Protein AF-A0A223B3Z2-F1 (afdb_monomer_lite)

Structure (mmCIF, N/CA/C/O backbone):
data_AF-A0A223B3Z2-F1
#
_entry.id   AF-A0A223B3Z2-F1
#
loop_
_atom_site.group_PDB
_atom_site.id
_atom_site.type_symbol
_atom_site.label_atom_id
_atom_site.label_alt_id
_atom_site.label_comp_id
_atom_site.label_asym_id
_atom_site.label_entity_id
_atom_site.label_seq_id
_atom_site.pdbx_PDB_ins_code
_atom_site.Cartn_x
_atom_site.Cartn_y
_atom_site.Cartn_z
_atom_site.occupancy
_atom_site.B_iso_or_equiv
_atom_site.auth_seq_id
_atom_site.auth_comp_id
_atom_site.auth_asym_id
_atom_site.auth_atom_id
_atom_site.pdbx_PDB_model_num
ATOM 1 N N . MET A 1 1 ? 4.992 5.961 3.286 1.00 49.56 1 MET A N 1
ATOM 2 C CA . MET A 1 1 ? 5.099 6.752 2.041 1.00 49.56 1 MET A CA 1
ATOM 3 C C . MET A 1 1 ? 6.581 6.974 1.809 1.00 49.56 1 MET A C 1
ATOM 5 O O . MET A 1 1 ? 7.222 7.451 2.736 1.00 49.56 1 MET A O 1
ATOM 9 N N . CYS A 1 2 ? 7.144 6.565 0.668 1.00 65.44 2 CYS A N 1
ATOM 10 C CA . CYS A 1 2 ? 8.541 6.895 0.387 1.00 65.44 2 CYS A CA 1
ATOM 11 C C . CYS A 1 2 ? 8.618 8.371 -0.018 1.00 65.44 2 CYS A C 1
ATOM 13 O O . CYS A 1 2 ? 7.853 8.819 -0.876 1.00 65.44 2 CYS A O 1
ATOM 15 N N . THR A 1 3 ? 9.445 9.148 0.675 1.00 81.88 3 THR A N 1
ATOM 16 C CA . THR A 1 3 ? 9.548 10.594 0.465 1.00 81.88 3 THR A CA 1
ATOM 17 C C . THR A 1 3 ? 10.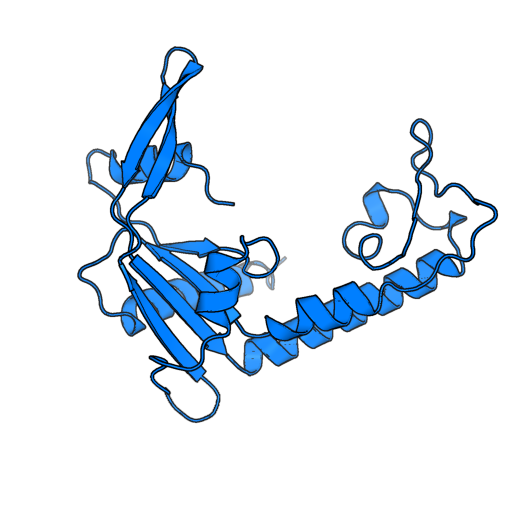297 10.883 -0.835 1.00 81.88 3 THR A C 1
ATOM 19 O O . THR A 1 3 ? 11.112 10.080 -1.289 1.00 81.88 3 THR A O 1
ATOM 22 N N . GLY A 1 4 ? 10.031 12.044 -1.444 1.00 88.44 4 GLY A N 1
ATOM 23 C CA . GLY A 1 4 ? 10.803 12.489 -2.609 1.00 88.44 4 GLY A CA 1
ATOM 24 C C . GLY A 1 4 ? 12.293 12.627 -2.291 1.00 88.44 4 GLY A C 1
ATOM 25 O O . GLY A 1 4 ? 13.124 12.310 -3.132 1.00 88.44 4 GLY A O 1
ATOM 26 N N . ASP A 1 5 ? 12.626 12.995 -1.053 1.00 90.12 5 ASP A N 1
ATOM 27 C CA . ASP A 1 5 ? 14.006 13.061 -0.573 1.00 90.12 5 ASP A CA 1
ATOM 28 C C . ASP A 1 5 ? 14.702 11.700 -0.675 1.00 90.12 5 ASP A C 1
ATOM 30 O O . ASP A 1 5 ? 15.743 11.606 -1.317 1.00 90.12 5 ASP A O 1
ATOM 34 N N . ASN A 1 6 ? 14.102 10.635 -0.131 1.00 89.88 6 ASN A N 1
ATOM 35 C CA . ASN A 1 6 ? 14.702 9.299 -0.172 1.00 89.88 6 ASN A CA 1
ATOM 36 C C . ASN A 1 6 ? 14.960 8.843 -1.610 1.00 89.88 6 ASN A C 1
ATOM 38 O O . ASN A 1 6 ? 16.041 8.367 -1.921 1.00 89.88 6 ASN A O 1
ATOM 42 N N . ILE A 1 7 ? 13.987 9.041 -2.500 1.00 91.50 7 ILE A N 1
ATOM 43 C CA . ILE A 1 7 ? 14.110 8.645 -3.907 1.00 91.50 7 ILE A CA 1
ATOM 44 C C . ILE A 1 7 ? 15.219 9.427 -4.599 1.00 91.50 7 ILE A C 1
ATOM 46 O O . ILE A 1 7 ? 16.066 8.839 -5.263 1.00 91.50 7 ILE A O 1
ATOM 50 N N . TRP A 1 8 ? 15.229 10.750 -4.432 1.00 91.62 8 TRP A N 1
ATOM 51 C CA . TRP A 1 8 ? 16.231 11.597 -5.063 1.00 91.62 8 TRP A CA 1
ATOM 52 C C . TRP A 1 8 ? 17.637 11.248 -4.588 1.00 91.62 8 TRP A C 1
ATOM 54 O O . TRP A 1 8 ? 18.532 11.075 -5.411 1.00 91.62 8 TRP A O 1
ATOM 64 N N . TYR A 1 9 ? 17.835 11.125 -3.276 1.00 88.81 9 TYR A N 1
ATOM 65 C CA . TYR A 1 9 ? 19.160 10.863 -2.728 1.00 88.81 9 TYR A CA 1
ATOM 66 C C . TYR A 1 9 ? 19.641 9.435 -2.993 1.00 88.81 9 TYR A C 1
ATOM 68 O O . TYR A 1 9 ? 20.837 9.278 -3.193 1.00 88.81 9 TYR A O 1
ATOM 76 N N . THR A 1 10 ? 18.759 8.430 -3.088 1.00 90.38 10 THR A N 1
ATOM 77 C CA . THR A 1 10 ? 19.148 7.079 -3.534 1.00 90.38 10 THR A CA 1
ATOM 78 C C . THR A 1 10 ? 19.613 7.078 -4.991 1.00 90.38 10 THR A C 1
ATOM 80 O O . THR A 1 10 ? 20.680 6.557 -5.284 1.00 90.38 10 THR A O 1
ATOM 83 N N . LEU A 1 11 ? 18.873 7.735 -5.888 1.00 90.44 11 LEU A N 1
ATOM 84 C CA . LEU A 1 11 ? 19.217 7.770 -7.316 1.00 90.44 11 LEU A CA 1
ATOM 85 C C . LEU A 1 11 ? 20.490 8.563 -7.636 1.00 90.44 11 LEU A C 1
ATOM 87 O O . LEU A 1 11 ? 21.098 8.349 -8.679 1.00 90.44 11 LEU A O 1
ATOM 91 N N . ASN A 1 12 ? 20.860 9.514 -6.777 1.00 88.19 12 ASN A N 1
ATOM 92 C CA . ASN A 1 12 ? 21.998 10.410 -6.988 1.00 88.19 12 ASN A CA 1
ATOM 93 C C . ASN A 1 12 ? 23.201 10.044 -6.097 1.00 88.19 12 ASN A C 1
ATOM 95 O O . ASN A 1 12 ? 24.042 10.904 -5.821 1.00 88.19 12 ASN A O 1
ATOM 99 N N . THR A 1 13 ? 23.296 8.795 -5.622 1.00 87.12 13 THR A N 1
ATOM 100 C CA . THR A 1 13 ? 24.545 8.286 -5.034 1.00 87.12 13 THR A CA 1
ATOM 101 C C . THR A 1 13 ? 25.629 8.194 -6.117 1.00 87.12 13 THR A C 1
ATOM 103 O O . THR A 1 13 ? 25.305 8.098 -7.302 1.00 87.12 13 THR A O 1
ATOM 106 N N . PRO A 1 14 ? 26.929 8.191 -5.764 1.00 86.62 14 PRO A N 1
ATOM 107 C CA . PRO A 1 14 ? 27.998 8.025 -6.753 1.00 86.62 14 PRO A CA 1
ATOM 108 C C . PRO A 1 14 ? 27.852 6.751 -7.603 1.00 86.62 14 PRO A C 1
ATOM 110 O O . PRO A 1 14 ? 28.177 6.755 -8.789 1.00 86.62 14 PRO A O 1
ATOM 113 N N . SER A 1 15 ? 27.328 5.676 -7.008 1.00 85.38 15 SER A N 1
ATOM 114 C CA . SER A 1 15 ? 27.036 4.399 -7.665 1.00 85.38 15 SER A CA 1
ATOM 115 C C . SER A 1 15 ? 25.726 4.384 -8.457 1.00 85.38 15 SER A C 1
ATOM 117 O O . SER A 1 15 ? 25.507 3.428 -9.194 1.00 85.38 15 SER A O 1
ATOM 119 N N . HIS A 1 16 ? 24.898 5.432 -8.359 1.00 81.19 16 HIS A N 1
ATOM 120 C CA . HIS A 1 16 ? 23.566 5.519 -8.968 1.00 81.19 16 HIS A CA 1
ATOM 121 C C . HIS A 1 16 ? 22.680 4.334 -8.570 1.00 81.19 16 HIS A C 1
ATOM 123 O O . HIS A 1 16 ? 22.194 3.579 -9.414 1.00 81.19 16 HIS A O 1
ATOM 129 N N . ASP A 1 17 ? 22.503 4.155 -7.260 1.00 87.00 17 ASP A N 1
ATOM 130 C CA . ASP A 1 17 ? 21.788 3.001 -6.730 1.00 87.00 17 ASP A CA 1
ATOM 131 C C . ASP A 1 17 ? 20.313 3.008 -7.148 1.00 87.00 17 ASP A C 1
ATOM 133 O O . ASP A 1 17 ? 19.618 4.029 -7.140 1.00 87.00 17 ASP A O 1
ATOM 137 N N . GLY A 1 18 ? 19.818 1.819 -7.477 1.00 90.69 18 GLY A N 1
ATOM 138 C CA . GLY A 1 18 ? 18.406 1.581 -7.707 1.00 90.69 18 GLY A CA 1
ATOM 139 C C . GLY A 1 18 ? 17.614 1.409 -6.420 1.00 90.69 18 GLY A C 1
ATOM 140 O O . GLY A 1 18 ? 18.160 1.153 -5.345 1.00 90.69 18 GLY A O 1
ATOM 141 N N . TYR A 1 19 ? 16.290 1.478 -6.525 1.00 92.06 19 TYR A N 1
ATOM 142 C CA . TYR A 1 19 ? 15.414 1.156 -5.402 1.00 92.06 19 TYR A CA 1
ATOM 143 C C . TYR A 1 19 ? 14.216 0.310 -5.812 1.00 92.06 19 TYR A C 1
ATOM 145 O O . TYR A 1 19 ? 13.723 0.378 -6.937 1.00 92.06 19 TYR A O 1
ATOM 153 N N . VAL A 1 20 ? 13.693 -0.434 -4.840 1.00 93.38 20 VAL A N 1
ATOM 154 C CA . VAL A 1 20 ? 12.384 -1.087 -4.894 1.00 93.38 20 VAL A CA 1
ATOM 155 C C . VAL A 1 20 ? 11.669 -0.770 -3.586 1.00 93.38 20 VAL A C 1
ATOM 157 O O . VAL A 1 20 ? 12.050 -1.252 -2.520 1.00 93.38 20 VAL A O 1
ATOM 160 N N . PHE A 1 21 ? 10.631 0.060 -3.650 1.00 91.12 21 PHE A N 1
ATOM 161 C CA . PHE A 1 21 ? 9.856 0.470 -2.482 1.00 91.12 21 PHE A CA 1
ATOM 162 C C . PHE A 1 21 ? 8.439 -0.073 -2.538 1.00 91.12 21 PHE A C 1
ATOM 164 O O . PHE A 1 21 ? 7.785 -0.022 -3.577 1.00 91.12 21 PHE A O 1
ATOM 171 N N . SER A 1 22 ? 7.930 -0.533 -1.397 1.00 89.50 22 SER A N 1
ATOM 172 C CA . SER A 1 22 ? 6.519 -0.870 -1.257 1.00 89.50 22 SER A CA 1
ATOM 173 C C . SER A 1 22 ? 5.684 0.375 -0.949 1.00 89.50 22 SER A C 1
ATOM 175 O O . SER A 1 22 ? 6.083 1.271 -0.197 1.00 89.50 22 SER A O 1
ATOM 177 N N . MET A 1 23 ? 4.487 0.430 -1.527 1.00 88.50 23 MET A N 1
ATOM 178 C CA . MET A 1 23 ? 3.512 1.491 -1.297 1.00 88.50 23 MET A CA 1
ATOM 179 C C . MET A 1 23 ? 2.174 0.896 -0.854 1.00 88.50 23 MET A C 1
ATOM 181 O O . MET A 1 23 ? 1.707 -0.113 -1.378 1.00 88.50 23 MET A O 1
ATOM 185 N N . SER A 1 24 ? 1.545 1.540 0.132 1.00 86.94 24 SER A N 1
ATOM 186 C CA . SER A 1 24 ? 0.223 1.145 0.623 1.00 86.94 24 SER A CA 1
ATOM 187 C C . SER A 1 24 ? -0.853 1.479 -0.406 1.00 86.94 24 SER A C 1
ATOM 189 O O . SER A 1 24 ? -1.031 2.648 -0.741 1.00 86.94 24 SER A O 1
ATOM 191 N N . VAL A 1 25 ? -1.616 0.471 -0.838 1.00 93.56 25 VAL A N 1
ATOM 192 C CA . VAL A 1 25 ? -2.800 0.657 -1.695 1.00 93.56 25 VAL A CA 1
ATOM 193 C C . VAL A 1 25 ? -3.923 1.371 -0.935 1.00 93.56 25 VAL A C 1
ATOM 195 O O . VAL A 1 25 ? -4.573 2.267 -1.466 1.00 93.56 25 VAL A O 1
ATOM 198 N N . ARG A 1 26 ? -4.132 1.017 0.341 1.00 91.06 26 ARG A N 1
ATOM 199 C CA . ARG A 1 26 ? -5.243 1.539 1.161 1.00 91.06 26 ARG A CA 1
ATOM 200 C C . ARG A 1 26 ? -5.196 3.061 1.307 1.00 91.06 26 ARG A C 1
ATOM 202 O O . ARG A 1 26 ? -6.228 3.721 1.215 1.00 91.06 26 ARG A O 1
ATOM 209 N N . GLY A 1 27 ? -3.990 3.602 1.488 1.00 88.44 27 GLY A N 1
ATOM 210 C CA . GLY A 1 27 ? -3.737 5.042 1.591 1.00 88.44 27 GLY A CA 1
ATOM 211 C C . GLY A 1 27 ? -3.418 5.725 0.259 1.00 88.44 27 GLY A C 1
ATOM 212 O O . GLY A 1 27 ? -3.007 6.882 0.271 1.00 88.44 27 GLY A O 1
ATOM 213 N N . ALA A 1 28 ? -3.536 5.022 -0.871 1.00 91.94 28 ALA A N 1
ATOM 214 C CA . ALA A 1 28 ? -3.264 5.594 -2.182 1.00 91.94 28 ALA A CA 1
ATOM 215 C C . ALA A 1 28 ? -4.429 6.465 -2.679 1.00 91.94 28 ALA A C 1
ATOM 217 O O . ALA A 1 28 ? -5.558 6.382 -2.187 1.00 91.94 28 ALA A O 1
ATOM 218 N N . ASN A 1 29 ? -4.143 7.299 -3.679 1.00 93.38 29 ASN A N 1
ATOM 219 C CA . ASN A 1 29 ? -5.160 8.105 -4.346 1.00 93.38 29 ASN A CA 1
ATOM 220 C C . ASN A 1 29 ? -6.120 7.228 -5.179 1.00 93.38 29 ASN A C 1
ATOM 222 O O . ASN A 1 29 ? -5.878 6.039 -5.403 1.00 93.38 29 ASN A O 1
ATOM 226 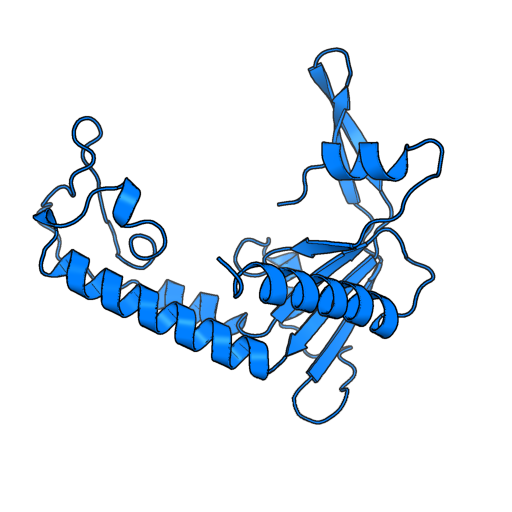N N . LYS A 1 30 ? -7.219 7.834 -5.645 1.00 95.50 30 LYS A N 1
ATOM 227 C CA . LYS A 1 30 ? -8.249 7.140 -6.427 1.00 95.50 30 LYS A CA 1
ATOM 228 C C . LYS A 1 30 ? -7.682 6.501 -7.698 1.00 95.50 30 LYS A C 1
ATOM 230 O O . LYS A 1 30 ? -7.969 5.346 -7.960 1.00 95.50 30 LYS A O 1
ATOM 235 N N . GLU A 1 31 ? -6.834 7.213 -8.437 1.00 95.12 31 GLU A N 1
ATOM 236 C CA . GLU A 1 31 ? -6.254 6.717 -9.692 1.00 95.12 31 GLU A CA 1
ATOM 237 C C . GLU A 1 31 ? -5.459 5.415 -9.493 1.00 95.12 31 GLU A C 1
ATOM 239 O O . GLU A 1 31 ? -5.626 4.450 -10.235 1.00 95.12 31 GLU A O 1
ATOM 244 N N . ILE A 1 32 ? -4.628 5.358 -8.449 1.00 95.06 32 ILE A N 1
ATOM 245 C CA . ILE A 1 32 ? -3.864 4.158 -8.106 1.00 95.06 32 ILE A CA 1
ATOM 246 C C . ILE A 1 32 ? -4.802 3.027 -7.677 1.00 95.06 32 ILE A C 1
ATOM 248 O O . ILE A 1 32 ? -4.616 1.890 -8.102 1.00 95.06 32 ILE A O 1
ATOM 252 N N . LYS A 1 33 ? -5.809 3.321 -6.848 1.00 97.06 33 LYS A N 1
ATOM 253 C CA . LYS A 1 33 ? -6.793 2.325 -6.399 1.00 97.06 33 LYS A CA 1
ATOM 254 C C . LYS A 1 33 ? -7.571 1.729 -7.571 1.00 97.06 33 LYS A C 1
ATOM 256 O O . LYS A 1 33 ? -7.693 0.509 -7.649 1.00 97.06 33 LYS A O 1
ATOM 261 N N . ASP A 1 34 ? -8.028 2.572 -8.492 1.00 97.56 34 ASP A N 1
ATOM 262 C CA . ASP A 1 34 ? -8.721 2.155 -9.710 1.00 97.56 34 ASP A CA 1
ATOM 263 C C . ASP A 1 34 ? -7.804 1.275 -10.569 1.00 97.56 34 ASP A C 1
ATOM 265 O O . ASP A 1 34 ? -8.194 0.182 -10.976 1.00 97.56 34 ASP A O 1
ATOM 269 N N . TYR A 1 35 ? -6.545 1.688 -10.767 1.00 97.44 35 TYR A N 1
ATOM 270 C CA . TYR A 1 35 ? -5.568 0.887 -11.504 1.00 97.44 35 TYR A CA 1
ATOM 271 C C . TYR A 1 35 ? -5.317 -0.478 -10.851 1.00 97.44 35 TYR A C 1
ATOM 273 O O . TYR A 1 35 ? -5.217 -1.475 -11.559 1.00 97.44 35 TYR A O 1
ATOM 281 N N . VAL A 1 36 ? -5.234 -0.556 -9.521 1.00 97.88 36 VAL A N 1
ATOM 282 C CA . VAL A 1 36 ? -5.045 -1.826 -8.799 1.00 97.88 36 VAL A CA 1
ATOM 283 C C . VAL A 1 36 ? -6.233 -2.770 -9.005 1.00 97.88 36 VAL A C 1
ATOM 285 O O . VAL A 1 36 ? -6.019 -3.960 -9.250 1.00 97.88 36 VAL A O 1
ATOM 288 N N . LEU A 1 37 ? -7.460 -2.249 -8.913 1.00 97.25 37 LEU A N 1
ATOM 289 C CA . LEU A 1 37 ? -8.693 -3.037 -8.999 1.00 97.25 37 LEU A CA 1
ATOM 290 C C . LEU A 1 37 ? -9.097 -3.395 -10.434 1.00 97.25 37 LEU A C 1
ATOM 292 O O . LEU A 1 37 ? -9.813 -4.377 -10.630 1.00 97.25 37 LEU A O 1
ATOM 296 N N . GLU A 1 38 ? -8.627 -2.648 -11.432 1.00 97.62 38 GLU A N 1
ATOM 297 C CA . GLU A 1 38 ? -8.814 -2.978 -12.844 1.00 97.62 38 GLU A CA 1
ATOM 298 C C . GLU A 1 38 ? -8.168 -4.334 -13.164 1.00 97.62 38 GLU A C 1
ATOM 300 O O . GLU A 1 38 ? -6.949 -4.492 -13.075 1.00 97.62 38 GLU A O 1
ATOM 305 N N . GLN A 1 39 ? -8.967 -5.331 -13.542 1.00 96.44 39 GLN A N 1
ATOM 306 C CA . GLN A 1 39 ? -8.469 -6.689 -13.780 1.00 96.44 39 GLN A CA 1
ATOM 307 C C . GLN A 1 39 ? -7.712 -6.813 -15.108 1.00 96.44 39 GLN A C 1
ATOM 309 O O . GLN A 1 39 ? -6.879 -7.709 -15.268 1.00 96.44 39 GLN A O 1
ATOM 314 N N . LYS A 1 40 ? -7.937 -5.896 -16.052 1.00 97.50 40 LYS A N 1
ATOM 315 C CA . LYS A 1 40 ? -7.211 -5.870 -17.321 1.00 97.50 40 LYS A CA 1
ATOM 316 C C . LYS A 1 40 ? -5.701 -5.693 -17.106 1.00 97.50 40 LYS A C 1
ATOM 318 O O . LYS A 1 40 ? -5.248 -4.839 -16.339 1.00 97.50 40 LYS A O 1
ATOM 323 N N . GLY A 1 41 ? -4.925 -6.490 -17.841 1.00 97.00 41 GLY A N 1
ATOM 324 C CA . GLY A 1 41 ? -3.461 -6.438 -17.874 1.00 97.00 41 GLY A CA 1
ATOM 325 C C . GLY A 1 41 ? -2.762 -7.283 -16.810 1.00 97.00 41 GLY A C 1
ATOM 326 O O . GLY A 1 41 ? -1.540 -7.379 -16.847 1.00 97.00 41 GLY A O 1
ATOM 327 N N . TYR A 1 42 ? -3.501 -7.906 -15.887 1.00 97.81 42 TYR A N 1
ATOM 328 C CA . TYR A 1 42 ? -2.914 -8.885 -14.975 1.00 97.81 42 TYR A CA 1
ATOM 329 C C . TYR A 1 42 ? -2.491 -10.153 -15.715 1.00 97.81 42 TYR A C 1
ATOM 331 O O . TYR A 1 42 ? -3.275 -10.761 -16.441 1.00 97.81 42 TYR A O 1
ATOM 339 N N . VAL A 1 43 ? -1.256 -10.570 -15.457 1.00 97.12 43 VAL A N 1
ATOM 340 C CA . VAL A 1 43 ? -0.698 -11.865 -15.832 1.00 97.12 43 VAL A CA 1
ATOM 341 C C . VAL A 1 43 ? -0.763 -12.768 -14.605 1.00 97.12 43 VAL A C 1
ATOM 343 O O . VAL A 1 43 ? -0.241 -12.420 -13.543 1.00 97.12 43 VAL A O 1
ATOM 346 N N . ALA A 1 44 ? -1.435 -13.910 -14.733 1.00 96.06 44 ALA A N 1
ATOM 347 C CA . ALA A 1 44 ? -1.478 -14.924 -13.685 1.00 96.06 44 ALA A CA 1
ATOM 348 C C . ALA A 1 44 ? -0.147 -15.690 -13.620 1.00 96.06 44 ALA A C 1
ATOM 350 O O . ALA A 1 44 ? 0.465 -15.986 -14.647 1.00 96.06 44 ALA A O 1
ATOM 351 N N . LYS A 1 45 ? 0.290 -16.028 -12.407 1.00 92.00 45 LYS A N 1
ATOM 352 C CA . LYS A 1 45 ? 1.446 -16.890 -12.136 1.00 92.00 45 LYS A CA 1
ATOM 353 C C . LYS A 1 45 ? 0.990 -17.963 -11.153 1.00 92.00 45 LYS A C 1
ATOM 355 O O . LYS A 1 45 ? 1.057 -17.764 -9.947 1.00 92.00 45 LYS A O 1
ATOM 360 N N . GLY A 1 46 ? 0.503 -19.081 -11.682 1.00 91.12 46 GLY A N 1
ATOM 361 C CA . GLY A 1 46 ? -0.240 -20.059 -10.887 1.00 91.12 46 GLY A CA 1
ATOM 362 C C . GLY A 1 46 ? -1.671 -19.593 -10.605 1.00 91.12 46 GLY A C 1
ATOM 363 O O . GLY A 1 46 ? -2.198 -18.734 -11.313 1.00 91.12 46 GLY A O 1
ATOM 364 N N . GLU A 1 47 ? -2.297 -20.177 -9.586 1.00 90.56 47 GLU A N 1
ATOM 365 C CA . GLU A 1 47 ? -3.717 -19.953 -9.270 1.00 90.56 47 GLU A CA 1
ATOM 366 C C . GLU A 1 47 ? -3.943 -18.794 -8.286 1.00 90.56 47 GLU A C 1
ATOM 368 O O . GLU A 1 47 ? -4.973 -18.124 -8.334 1.00 90.56 47 GLU A O 1
ATOM 373 N N . ASP A 1 48 ? -2.970 -18.521 -7.415 1.00 93.69 48 ASP A N 1
ATOM 374 C CA . ASP A 1 48 ? -3.119 -17.648 -6.245 1.00 93.69 48 ASP A CA 1
ATOM 375 C C . ASP A 1 48 ? -2.328 -16.330 -6.346 1.00 93.69 48 ASP A C 1
ATOM 377 O O . ASP A 1 48 ? -2.338 -15.507 -5.418 1.00 93.69 48 ASP A O 1
ATOM 381 N N . PHE A 1 49 ? -1.653 -16.110 -7.480 1.00 95.19 49 PHE A N 1
ATOM 382 C CA . PHE A 1 49 ? -0.801 -14.954 -7.719 1.00 95.19 49 PHE A CA 1
ATOM 383 C C . PHE A 1 49 ? -1.009 -14.360 -9.112 1.00 95.19 49 PHE A C 1
ATOM 385 O O . PHE A 1 49 ? -1.086 -15.061 -10.121 1.00 95.19 49 PHE A O 1
ATOM 392 N N . LYS A 1 50 ? -1.049 -13.029 -9.184 1.00 96.94 50 LYS A N 1
ATOM 393 C CA . LYS A 1 50 ? -1.086 -12.287 -10.451 1.00 96.94 50 LYS A CA 1
ATOM 394 C C . LYS A 1 50 ? -0.388 -10.950 -10.309 1.00 96.94 50 LYS A C 1
ATOM 396 O O . LYS A 1 50 ? -0.369 -10.379 -9.221 1.00 96.94 50 LYS A O 1
ATOM 401 N N . PHE A 1 51 ? 0.138 -10.419 -11.401 1.00 98.00 51 PHE A N 1
ATOM 402 C CA . PHE A 1 51 ? 0.780 -9.109 -11.400 1.00 98.00 51 PHE A CA 1
ATOM 403 C C . PHE A 1 51 ? 0.580 -8.367 -12.718 1.00 98.00 51 PHE A C 1
ATOM 405 O O . PHE A 1 51 ? 0.265 -8.966 -13.740 1.00 98.00 51 PHE A O 1
ATOM 412 N N . LYS A 1 52 ? 0.751 -7.051 -12.681 1.00 98.00 52 LYS A N 1
ATOM 413 C CA . LYS A 1 52 ? 0.839 -6.185 -13.856 1.00 98.00 52 LYS A CA 1
ATOM 414 C C . LYS A 1 52 ? 1.741 -5.007 -13.555 1.00 98.00 52 LYS A C 1
ATOM 416 O O . LYS A 1 52 ? 1.925 -4.650 -12.390 1.00 98.00 52 LYS A O 1
ATOM 421 N N . SER A 1 53 ? 2.240 -4.352 -14.588 1.00 97.88 53 SER A N 1
ATOM 422 C CA . SER A 1 53 ? 3.074 -3.171 -14.427 1.00 97.88 53 SER A CA 1
ATOM 423 C C . SER A 1 53 ? 2.712 -2.059 -15.397 1.00 97.88 53 SER A C 1
ATOM 425 O O . SER A 1 53 ? 2.024 -2.265 -16.396 1.00 97.88 53 SER A O 1
ATOM 427 N N . ARG A 1 54 ? 3.141 -0.848 -15.048 1.00 97.19 54 ARG A N 1
ATOM 428 C CA . ARG A 1 54 ? 3.094 0.332 -15.911 1.00 97.19 54 ARG A CA 1
ATOM 429 C C . ARG A 1 54 ? 4.305 1.211 -15.645 1.00 97.19 54 ARG A C 1
ATOM 431 O O . ARG A 1 54 ? 4.788 1.275 -14.513 1.00 97.19 54 ARG A O 1
ATOM 438 N N . LEU A 1 55 ? 4.749 1.937 -16.663 1.00 96.50 55 LEU A N 1
ATOM 439 C CA . LEU A 1 55 ? 5.596 3.103 -16.441 1.00 96.50 55 LEU A CA 1
ATOM 440 C C . LEU A 1 55 ? 4.743 4.199 -15.800 1.00 96.50 55 LEU A C 1
ATOM 442 O O . LEU A 1 55 ? 3.593 4.416 -16.182 1.00 96.50 55 LEU A O 1
ATOM 446 N N . SER A 1 56 ? 5.295 4.847 -14.788 1.00 94.12 56 SER A N 1
ATOM 447 C CA . SER A 1 56 ? 4.621 5.870 -14.001 1.00 94.12 56 SER A CA 1
ATOM 448 C C . SER A 1 56 ? 5.596 6.997 -13.641 1.00 94.12 56 SER A C 1
ATOM 450 O O . SER A 1 56 ? 5.878 7.187 -12.453 1.00 94.12 56 SER A O 1
ATOM 452 N N . PRO A 1 57 ? 6.097 7.764 -14.630 1.00 93.88 57 PRO A N 1
ATOM 453 C CA . PRO A 1 57 ? 6.859 8.972 -14.351 1.00 93.88 57 PRO A CA 1
ATOM 454 C C . PRO A 1 57 ? 6.069 9.905 -13.441 1.00 93.88 57 PRO A C 1
ATOM 456 O O . PRO A 1 57 ? 4.856 10.075 -13.606 1.00 93.88 57 PRO A O 1
ATOM 459 N N . ARG A 1 58 ? 6.741 10.528 -12.475 1.00 92.31 58 ARG A N 1
ATOM 460 C CA . ARG A 1 58 ? 6.084 11.496 -11.599 1.00 92.31 58 ARG A CA 1
ATOM 461 C C . ARG A 1 58 ? 7.010 12.593 -11.126 1.00 92.31 58 ARG A C 1
ATOM 463 O O . ARG A 1 58 ? 8.223 12.441 -11.004 1.00 92.31 58 ARG A O 1
ATOM 470 N N . THR A 1 59 ? 6.378 13.696 -10.749 1.00 94.50 59 THR A N 1
ATOM 471 C CA . THR A 1 59 ? 7.050 14.793 -10.070 1.00 94.50 59 THR A CA 1
ATOM 472 C C . THR A 1 59 ? 7.105 14.536 -8.570 1.00 94.50 59 THR A C 1
ATOM 474 O O . THR A 1 59 ? 6.073 14.392 -7.912 1.00 94.50 59 THR A O 1
ATOM 477 N N . ILE A 1 60 ? 8.310 14.542 -8.015 1.00 93.12 60 ILE A N 1
ATOM 478 C CA . ILE A 1 60 ? 8.568 14.467 -6.578 1.00 93.12 60 ILE A CA 1
ATOM 479 C C . ILE A 1 60 ? 8.999 15.830 -6.029 1.00 93.12 60 ILE A C 1
ATOM 481 O O . ILE A 1 60 ? 9.535 16.675 -6.750 1.00 93.12 60 ILE A O 1
ATOM 485 N N . LEU A 1 61 ? 8.761 16.042 -4.734 1.00 94.56 61 LEU A N 1
ATOM 486 C CA . LEU A 1 61 ? 9.270 17.195 -3.995 1.00 94.56 61 LEU A CA 1
ATOM 487 C C . LEU A 1 61 ? 10.524 16.796 -3.223 1.00 94.56 61 LEU A C 1
ATOM 489 O O . LEU A 1 61 ? 10.467 15.889 -2.394 1.00 94.56 61 LEU A O 1
ATOM 493 N N . VAL A 1 62 ? 11.613 17.516 -3.472 1.00 93.94 62 VAL A N 1
ATOM 494 C CA . VAL A 1 62 ? 12.927 17.293 -2.864 1.00 93.94 62 VAL A CA 1
ATOM 495 C C . VAL A 1 62 ? 13.346 18.526 -2.072 1.00 93.94 62 VAL A C 1
ATOM 497 O O . VAL A 1 62 ? 13.245 19.652 -2.557 1.00 93.94 62 VAL A O 1
ATOM 500 N N . THR A 1 63 ? 13.811 18.330 -0.850 1.00 92.94 63 THR A N 1
ATOM 501 C CA . THR A 1 63 ? 14.370 19.355 0.025 1.00 92.94 63 THR A CA 1
ATOM 502 C C . THR A 1 63 ? 15.810 19.628 -0.384 1.00 92.94 63 THR A C 1
ATOM 504 O O . THR A 1 63 ? 16.657 18.738 -0.334 1.00 92.94 63 THR A O 1
ATOM 507 N N . SER A 1 64 ? 16.099 20.863 -0.789 1.00 87.38 64 SER A N 1
ATOM 508 C CA . SER A 1 64 ? 17.469 21.293 -1.057 1.00 87.38 64 SER A CA 1
ATOM 509 C C . SER A 1 64 ? 18.278 21.422 0.234 1.00 87.38 64 SER A C 1
ATOM 511 O O . SER A 1 64 ? 17.726 21.544 1.327 1.00 87.38 64 SER A O 1
ATOM 513 N N . ASN A 1 65 ? 19.600 21.509 0.099 1.00 84.69 65 ASN A N 1
ATOM 514 C CA . ASN A 1 65 ? 20.514 21.831 1.200 1.00 84.69 65 ASN A CA 1
ATOM 515 C C . ASN A 1 65 ? 20.201 23.167 1.908 1.00 84.69 65 ASN A C 1
ATOM 517 O O . ASN A 1 65 ? 20.626 23.376 3.037 1.00 84.69 65 ASN A O 1
ATOM 521 N N . ARG A 1 66 ? 19.444 24.065 1.265 1.00 88.31 66 ARG A N 1
ATOM 522 C CA . ARG A 1 66 ? 18.959 25.333 1.838 1.00 88.31 66 ARG A CA 1
ATOM 523 C C . ARG A 1 66 ? 17.535 25.231 2.408 1.00 88.31 66 ARG A C 1
ATOM 525 O O . ARG A 1 66 ? 16.898 26.256 2.632 1.00 88.31 66 ARG A O 1
ATOM 532 N N . GLY A 1 67 ? 16.992 24.021 2.558 1.00 89.12 67 GLY A N 1
ATOM 533 C CA . GLY A 1 67 ? 15.658 23.760 3.115 1.00 89.12 67 GLY A CA 1
ATOM 534 C C . GLY A 1 67 ? 14.479 24.055 2.178 1.00 89.12 67 GLY A C 1
ATOM 535 O O . GLY A 1 67 ? 13.326 23.871 2.563 1.00 89.12 67 GLY A O 1
ATOM 536 N N . ARG A 1 68 ? 14.722 24.497 0.936 1.00 92.00 68 ARG A N 1
ATOM 537 C CA . ARG A 1 68 ? 13.647 24.804 -0.025 1.00 92.00 68 ARG A CA 1
ATOM 538 C C . ARG A 1 68 ? 13.175 23.543 -0.741 1.00 92.00 68 ARG A C 1
ATOM 540 O O . ARG A 1 68 ? 13.994 22.735 -1.171 1.00 92.00 68 ARG A O 1
ATOM 547 N N . LYS A 1 69 ? 11.861 23.404 -0.937 1.00 93.88 69 LYS A N 1
ATOM 548 C CA . LYS A 1 69 ? 11.285 22.325 -1.752 1.00 93.88 69 LYS A CA 1
ATOM 549 C C . LYS A 1 69 ? 11.468 22.623 -3.240 1.00 93.88 69 LYS A C 1
ATOM 551 O O . LYS A 1 69 ? 11.131 23.706 -3.709 1.00 93.88 69 LYS A O 1
ATOM 556 N N . MET A 1 70 ? 11.972 21.644 -3.979 1.00 93.69 70 MET A N 1
ATOM 557 C CA . MET A 1 70 ? 12.178 21.685 -5.423 1.00 93.69 70 MET A CA 1
ATOM 558 C C . MET A 1 70 ? 11.414 20.541 -6.081 1.00 93.69 70 MET A C 1
ATOM 560 O O . MET A 1 70 ? 11.354 19.440 -5.538 1.00 93.69 70 MET A O 1
ATOM 564 N N . LYS A 1 71 ? 10.851 20.787 -7.264 1.00 95.38 71 LYS A N 1
ATOM 565 C CA . LYS A 1 71 ? 10.215 19.745 -8.074 1.00 95.38 71 LYS A CA 1
ATOM 566 C C . LYS A 1 71 ? 11.275 19.021 -8.899 1.00 95.38 71 LYS A C 1
ATOM 568 O O . LYS A 1 71 ? 12.091 19.674 -9.550 1.00 95.38 71 LYS A O 1
ATOM 573 N N . LYS A 1 72 ? 11.253 17.691 -8.886 1.00 94.44 72 LYS A N 1
ATOM 574 C CA . LYS A 1 72 ? 12.111 16.835 -9.715 1.00 94.44 72 LYS A CA 1
ATOM 575 C C . LYS A 1 72 ? 11.257 15.794 -10.418 1.00 94.44 72 LYS A C 1
ATOM 577 O O . LYS A 1 72 ? 10.320 15.285 -9.814 1.00 94.44 72 LYS A O 1
ATOM 582 N N . GLN A 1 73 ? 11.559 15.515 -11.681 1.00 94.69 73 GLN A N 1
ATOM 583 C CA . GLN A 1 73 ? 10.962 14.382 -12.384 1.00 94.69 73 GLN A CA 1
ATOM 584 C C . GLN A 1 73 ? 11.753 13.124 -12.065 1.00 94.69 73 GLN A C 1
ATOM 586 O O . GLN A 1 73 ? 12.980 13.178 -11.970 1.00 94.69 73 GLN A O 1
ATOM 591 N N . VAL A 1 74 ? 11.036 12.021 -11.894 1.00 93.88 74 VAL A N 1
ATOM 592 C CA . VAL A 1 74 ? 11.611 10.687 -11.766 1.00 93.88 74 VAL A CA 1
ATOM 593 C C . VAL A 1 74 ? 10.797 9.748 -12.636 1.00 93.88 74 VAL A C 1
ATOM 595 O O . VAL A 1 74 ? 9.566 9.724 -12.541 1.00 93.88 74 VAL A O 1
ATOM 598 N N . ASP A 1 75 ? 11.498 8.979 -13.457 1.00 94.31 75 ASP A N 1
ATOM 599 C CA . ASP A 1 75 ? 10.921 7.869 -14.196 1.00 94.31 75 ASP A CA 1
ATOM 600 C C . ASP A 1 75 ? 10.904 6.637 -13.294 1.00 94.31 75 ASP A C 1
ATOM 602 O O . ASP A 1 75 ? 11.927 6.218 -12.751 1.00 94.31 75 ASP A O 1
ATOM 606 N N . GLU A 1 76 ? 9.714 6.084 -13.091 1.00 94.81 76 GLU A N 1
ATOM 607 C CA . GLU A 1 76 ? 9.505 4.939 -12.213 1.00 94.81 76 GLU A CA 1
ATOM 608 C C . GLU A 1 76 ? 8.654 3.900 -12.934 1.00 94.81 76 GLU A C 1
ATOM 610 O O . GLU A 1 76 ? 7.768 4.230 -13.729 1.00 94.81 76 GLU A O 1
ATOM 615 N N . LYS A 1 77 ? 8.864 2.631 -12.598 1.00 96.62 77 LYS A N 1
ATOM 616 C CA . LYS A 1 77 ? 7.930 1.554 -12.909 1.00 96.62 77 LYS A CA 1
ATOM 617 C C . LYS A 1 77 ? 7.100 1.233 -11.668 1.00 96.62 77 LYS A C 1
ATOM 619 O O . LYS A 1 77 ? 7.626 1.112 -10.562 1.00 96.62 77 LYS A O 1
ATOM 624 N N . GLN A 1 78 ? 5.794 1.086 -11.858 1.00 97.00 78 GLN A N 1
ATOM 625 C CA . GLN A 1 78 ? 4.875 0.567 -10.852 1.00 97.00 78 GLN A CA 1
ATOM 626 C C . GLN A 1 78 ? 4.533 -0.874 -11.185 1.00 97.00 78 GLN A C 1
ATOM 628 O O . GLN A 1 78 ? 4.049 -1.149 -12.280 1.00 97.00 78 GLN A O 1
ATOM 633 N N . ILE A 1 79 ? 4.730 -1.772 -10.227 1.00 97.88 79 ILE A N 1
ATOM 634 C CA . ILE A 1 79 ? 4.307 -3.167 -10.321 1.00 97.88 79 ILE A CA 1
ATOM 635 C C . ILE A 1 79 ? 3.247 -3.390 -9.264 1.00 97.88 79 ILE A C 1
ATOM 637 O O . ILE A 1 79 ? 3.484 -3.179 -8.077 1.00 97.88 79 ILE A O 1
ATOM 641 N N . VAL A 1 80 ? 2.077 -3.823 -9.703 1.00 97.75 80 VAL A N 1
ATOM 642 C CA . VAL A 1 80 ? 1.004 -4.249 -8.819 1.00 97.75 80 VAL A CA 1
ATOM 643 C C . VAL A 1 80 ? 0.966 -5.756 -8.849 1.00 97.75 80 VAL A C 1
ATOM 645 O O . VAL A 1 80 ? 0.910 -6.346 -9.925 1.00 97.75 80 VAL A O 1
ATOM 648 N N . PHE A 1 81 ? 0.956 -6.379 -7.681 1.00 96.50 81 PHE A N 1
ATOM 649 C CA . PHE A 1 81 ? 0.716 -7.807 -7.586 1.00 96.50 81 PHE A CA 1
ATOM 650 C C . PHE A 1 81 ? -0.357 -8.113 -6.553 1.00 96.50 81 PHE A C 1
ATOM 652 O O . PHE A 1 81 ? -0.577 -7.353 -5.608 1.00 96.50 81 PHE A O 1
ATOM 659 N N . TYR A 1 82 ? -1.016 -9.244 -6.758 1.00 96.69 82 TYR A N 1
ATOM 660 C CA . TYR A 1 82 ? -1.933 -9.862 -5.824 1.00 96.69 82 TYR A CA 1
ATOM 661 C C . TYR A 1 82 ? -1.358 -11.196 -5.356 1.00 96.69 82 TYR A C 1
ATOM 663 O O . TYR A 1 82 ? -0.842 -11.957 -6.172 1.00 96.69 82 TYR A O 1
ATOM 671 N N . SER A 1 83 ? -1.498 -11.485 -4.065 1.00 94.75 83 SER A N 1
ATOM 672 C CA . SER A 1 83 ? -1.239 -12.801 -3.483 1.00 94.75 83 SER A CA 1
ATOM 673 C C . SER A 1 83 ? -2.370 -13.196 -2.538 1.00 94.75 83 SER A C 1
ATOM 675 O O . SER A 1 83 ? -2.653 -12.479 -1.570 1.00 94.75 83 SER A O 1
ATOM 677 N N . GLU A 1 84 ? -2.970 -14.367 -2.758 1.00 94.75 84 GLU A N 1
ATOM 678 C CA . GLU A 1 84 ? -4.019 -14.900 -1.880 1.00 94.75 84 GLU A CA 1
ATOM 679 C C . GLU A 1 84 ? -3.500 -15.125 -0.451 1.00 94.75 84 GLU A C 1
ATOM 681 O O . GLU A 1 84 ? -4.169 -14.786 0.529 1.00 94.75 84 GLU A O 1
ATOM 686 N N . LYS A 1 85 ? -2.257 -15.610 -0.310 1.00 93.38 85 LYS A N 1
ATOM 687 C CA . LYS A 1 85 ? -1.571 -15.726 0.987 1.00 93.38 85 LYS A CA 1
ATOM 688 C C . LYS A 1 85 ? -1.571 -14.395 1.740 1.00 93.38 85 LYS A C 1
ATOM 690 O O . LYS A 1 85 ? -1.841 -14.356 2.942 1.00 93.38 85 LYS A O 1
ATOM 695 N N . TYR A 1 86 ? -1.272 -13.296 1.049 1.00 92.06 86 TYR A N 1
ATOM 696 C CA . TYR A 1 86 ? -1.259 -11.972 1.670 1.00 92.06 86 TYR A CA 1
ATOM 697 C C . TYR A 1 86 ? -2.670 -11.437 1.923 1.00 92.06 86 TYR A C 1
ATOM 699 O O . TYR A 1 86 ? -2.875 -10.737 2.914 1.00 92.06 86 TYR A O 1
ATOM 707 N N . ALA A 1 87 ? -3.657 -11.812 1.103 1.00 95.00 87 ALA A N 1
ATOM 708 C CA . ALA A 1 87 ? -5.060 -11.499 1.364 1.00 95.00 87 ALA A CA 1
ATOM 709 C C . ALA A 1 87 ? -5.550 -12.151 2.666 1.00 95.00 87 ALA A C 1
ATOM 711 O O . ALA A 1 87 ? -6.105 -11.465 3.526 1.00 95.00 87 ALA A O 1
ATOM 712 N N . LYS A 1 88 ? -5.263 -13.447 2.855 1.00 95.69 88 LYS A N 1
ATOM 713 C CA . LYS A 1 88 ? -5.580 -14.196 4.084 1.00 95.69 88 LYS A CA 1
ATOM 714 C C . LYS A 1 88 ? -4.910 -13.573 5.309 1.00 95.69 88 LYS A C 1
ATOM 716 O O . LYS A 1 88 ? -5.570 -13.337 6.320 1.00 95.69 88 LYS A O 1
ATOM 721 N N . ARG A 1 89 ? -3.621 -13.230 5.198 1.00 92.50 89 ARG A N 1
ATOM 722 C CA . ARG A 1 89 ? -2.880 -12.541 6.267 1.00 92.50 89 ARG A CA 1
ATOM 723 C C . ARG A 1 89 ? -3.512 -11.194 6.627 1.00 92.50 89 ARG A C 1
ATOM 725 O O . ARG A 1 89 ? -3.767 -10.950 7.801 1.00 92.50 89 ARG A O 1
ATOM 732 N N . ALA A 1 90 ? -3.811 -10.349 5.639 1.00 92.25 90 ALA A N 1
ATOM 733 C CA . ALA A 1 90 ? -4.431 -9.044 5.872 1.00 92.25 90 ALA A CA 1
ATOM 734 C C . ALA A 1 90 ? -5.821 -9.170 6.520 1.00 92.25 90 ALA A C 1
ATOM 736 O O . ALA A 1 90 ? -6.159 -8.399 7.419 1.00 92.25 90 ALA A O 1
ATOM 737 N N . ALA A 1 91 ? -6.611 -10.168 6.112 1.00 93.50 91 ALA A N 1
ATOM 738 C CA . ALA A 1 91 ? -7.911 -10.447 6.714 1.00 93.50 91 ALA A CA 1
ATOM 739 C C . ALA A 1 91 ? -7.795 -10.871 8.188 1.00 93.50 91 ALA A C 1
ATOM 741 O O . ALA A 1 91 ? -8.584 -10.399 9.011 1.00 93.50 91 ALA A O 1
ATOM 742 N N . HIS A 1 92 ? -6.803 -11.702 8.524 1.00 94.50 92 HIS A N 1
ATOM 743 C CA . HIS A 1 92 ? -6.511 -12.107 9.901 1.00 94.50 92 HIS A CA 1
ATOM 744 C C . HIS A 1 92 ? -6.021 -10.925 10.754 1.00 94.50 92 HIS A C 1
ATOM 746 O O . HIS A 1 92 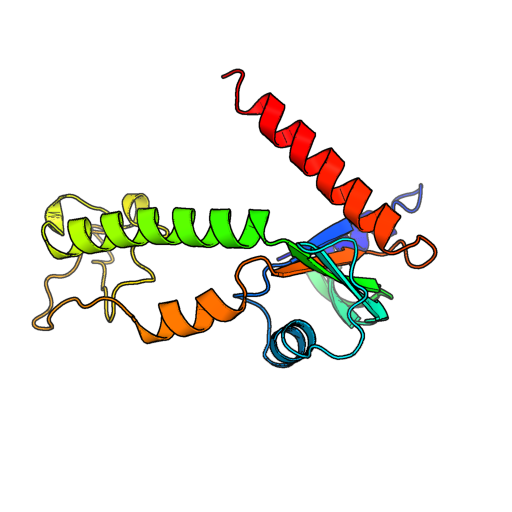? -6.554 -10.673 11.831 1.00 94.50 92 HIS A O 1
ATOM 752 N N . GLU A 1 93 ? -5.061 -10.138 10.256 1.00 91.69 93 GLU A N 1
ATOM 753 C CA . GLU A 1 93 ? -4.576 -8.926 10.937 1.00 91.69 93 GLU A CA 1
ATOM 754 C C . GLU A 1 93 ? -5.720 -7.928 11.203 1.00 91.69 93 GLU A C 1
ATOM 756 O O . GLU A 1 93 ? -5.804 -7.355 12.293 1.00 91.69 93 GLU A O 1
ATOM 761 N N . ARG A 1 94 ? -6.660 -7.772 10.255 1.00 93.00 94 ARG A N 1
ATOM 762 C CA . ARG A 1 94 ? -7.893 -6.998 10.476 1.00 93.00 94 ARG A CA 1
ATOM 763 C C . ARG A 1 94 ? -8.735 -7.599 11.603 1.00 93.00 94 ARG A C 1
ATOM 765 O O . ARG A 1 94 ? -9.178 -6.847 12.462 1.00 93.00 94 ARG A O 1
ATOM 772 N N . GLN A 1 95 ? -8.985 -8.908 11.613 1.00 93.38 95 GLN A N 1
ATOM 773 C CA . GLN A 1 95 ? -9.806 -9.541 12.657 1.00 93.38 95 GLN A CA 1
ATOM 774 C C . GLN A 1 95 ? -9.239 -9.294 14.060 1.00 93.38 95 GLN A C 1
ATOM 776 O O . GLN A 1 95 ? -9.996 -8.943 14.963 1.00 93.38 95 GLN A O 1
ATOM 781 N N . VAL A 1 96 ? -7.915 -9.380 14.221 1.00 92.69 96 VAL A N 1
ATOM 782 C CA . VAL A 1 96 ? -7.234 -9.046 15.484 1.00 92.69 96 VAL A CA 1
ATOM 783 C C . VAL A 1 96 ? -7.472 -7.581 15.868 1.00 92.69 96 VAL A C 1
ATOM 785 O O . VAL A 1 96 ? -7.822 -7.285 17.011 1.00 92.69 96 VAL A O 1
ATOM 788 N N . ALA A 1 97 ? -7.339 -6.652 14.915 1.00 91.69 97 ALA A N 1
ATOM 789 C CA . ALA A 1 97 ? -7.591 -5.234 15.169 1.00 91.69 97 ALA A CA 1
ATOM 790 C C . ALA A 1 97 ? -9.062 -4.942 15.522 1.00 91.69 97 ALA A C 1
ATOM 792 O O . ALA A 1 97 ? -9.322 -4.103 16.382 1.00 91.69 97 ALA A O 1
ATOM 793 N N . LEU A 1 98 ? -10.016 -5.652 14.910 1.00 91.69 98 LEU A N 1
ATOM 794 C CA . LEU A 1 98 ? -11.444 -5.522 15.211 1.00 91.69 98 LEU A CA 1
ATOM 795 C C . LEU A 1 98 ? -11.810 -6.094 16.579 1.00 91.69 98 LEU A C 1
ATOM 797 O O . LEU A 1 98 ? -12.615 -5.492 17.281 1.00 91.69 98 LEU A O 1
ATOM 801 N N . ALA A 1 99 ? -11.214 -7.217 16.985 1.00 91.75 99 ALA A N 1
ATOM 802 C CA . ALA A 1 99 ? -11.396 -7.747 18.336 1.00 91.75 99 ALA A CA 1
ATOM 803 C C . ALA A 1 99 ? -10.945 -6.718 19.384 1.00 91.75 99 ALA A C 1
ATOM 805 O O . ALA A 1 99 ? -11.684 -6.410 20.316 1.00 91.75 99 ALA A O 1
ATOM 806 N N . LYS A 1 100 ? -9.784 -6.095 19.157 1.00 89.38 100 LYS A N 1
ATOM 807 C CA . LYS A 1 100 ? -9.277 -5.012 20.005 1.00 89.38 100 LYS A CA 1
ATOM 808 C C . LYS A 1 100 ? -10.162 -3.760 19.969 1.00 89.38 100 LYS A C 1
ATOM 810 O O . LYS A 1 100 ? -10.314 -3.101 20.990 1.00 89.38 100 LYS A O 1
ATOM 815 N N . ALA A 1 101 ? -10.746 -3.425 18.817 1.00 89.38 101 ALA A N 1
ATOM 816 C CA . ALA A 1 101 ? -11.683 -2.307 18.701 1.00 89.38 101 ALA A CA 1
ATOM 817 C C . ALA A 1 101 ? -12.962 -2.553 19.518 1.00 89.38 101 ALA A C 1
ATOM 819 O O . ALA A 1 101 ? -13.405 -1.661 20.233 1.00 89.38 101 ALA A O 1
ATOM 820 N N . LYS A 1 102 ? -13.509 -3.774 19.480 1.00 88.50 102 LYS A N 1
ATOM 821 C CA . LYS A 1 102 ? -14.660 -4.170 20.308 1.00 88.50 102 LYS A CA 1
ATOM 822 C C . LYS A 1 102 ? -14.341 -4.103 21.801 1.00 88.50 102 LYS A C 1
ATOM 824 O O . LYS A 1 102 ? -15.094 -3.494 22.550 1.00 88.50 102 LYS A O 1
ATOM 829 N N . GLU A 1 103 ? -13.188 -4.632 22.213 1.00 87.62 103 GLU A N 1
ATOM 830 C CA . GLU A 1 103 ? -12.744 -4.557 23.613 1.00 87.62 103 GLU A CA 1
ATOM 831 C C . GLU A 1 103 ? -12.586 -3.101 24.085 1.00 87.62 103 GLU A C 1
ATOM 833 O O . GLU A 1 103 ? -12.923 -2.769 25.221 1.00 87.62 103 GLU A O 1
ATOM 838 N N . LEU A 1 104 ? -12.118 -2.214 23.201 1.00 84.94 104 LEU A N 1
ATOM 839 C CA . LEU A 1 104 ? -12.007 -0.782 23.468 1.00 84.94 104 LEU A CA 1
ATOM 840 C C . LEU A 1 104 ? -13.386 -0.123 23.634 1.00 84.94 104 LEU A C 1
ATOM 842 O O . LEU A 1 104 ? -13.549 0.682 24.546 1.00 84.94 104 LEU A O 1
ATOM 846 N N . ILE A 1 105 ? -14.374 -0.475 22.804 1.00 84.00 105 ILE A N 1
ATOM 847 C CA . ILE A 1 105 ? -15.756 0.023 22.929 1.00 84.00 105 ILE A CA 1
ATOM 848 C C . ILE A 1 105 ? -16.372 -0.400 24.270 1.00 84.00 105 ILE A C 1
ATOM 850 O O . ILE A 1 105 ? -16.995 0.419 24.944 1.00 84.00 105 ILE A O 1
ATOM 854 N N . GLU A 1 106 ? -16.179 -1.658 24.668 1.00 84.50 106 GLU A N 1
ATOM 855 C CA . GLU A 1 106 ? -16.707 -2.203 25.925 1.00 84.50 106 GLU A CA 1
ATOM 856 C C . GLU A 1 106 ? -15.997 -1.617 27.155 1.00 84.50 106 GLU A C 1
ATOM 858 O O . GLU A 1 106 ? -16.634 -1.324 28.167 1.00 84.50 106 GLU A O 1
ATOM 863 N N . ASN A 1 107 ? -14.677 -1.413 27.069 1.00 82.56 107 ASN A N 1
ATOM 864 C CA . ASN A 1 107 ? -13.833 -1.001 28.191 1.00 82.56 107 ASN A CA 1
ATOM 865 C C . ASN A 1 107 ? -12.929 0.197 27.838 1.00 82.56 107 ASN A C 1
ATOM 867 O O . ASN A 1 107 ? -11.699 0.087 27.905 1.00 82.56 107 ASN A O 1
ATOM 871 N N . PRO A 1 108 ? -13.493 1.381 27.529 1.00 76.00 108 PRO A N 1
ATOM 872 C CA . PRO A 1 108 ? -12.713 2.519 27.036 1.00 76.00 108 PRO A CA 1
ATOM 873 C C . PRO A 1 108 ? -11.653 3.004 28.037 1.00 76.00 108 PRO A C 1
ATOM 875 O O . PRO A 1 108 ? -10.573 3.421 27.636 1.00 76.00 108 PRO A O 1
ATOM 878 N N . GLY A 1 109 ? -11.899 2.875 29.347 1.00 73.38 109 GLY A N 1
ATOM 879 C CA . GLY A 1 109 ? -10.942 3.276 30.391 1.00 73.38 109 GLY A CA 1
ATOM 880 C C . GLY A 1 109 ? -9.674 2.412 30.484 1.00 73.38 109 GLY A C 1
ATOM 881 O O . GLY A 1 109 ? -8.712 2.812 31.132 1.00 73.38 109 GLY A O 1
ATOM 882 N N . LYS A 1 110 ? -9.642 1.236 29.839 1.00 75.31 110 LYS A N 1
ATOM 883 C CA . LYS A 1 110 ? -8.466 0.345 29.813 1.00 75.31 110 LYS A CA 1
ATOM 884 C C . LYS A 1 110 ? -7.421 0.788 28.779 1.00 75.31 110 LYS A C 1
ATOM 886 O O . LYS A 1 110 ? -6.271 0.347 28.831 1.00 75.31 110 LYS A O 1
ATOM 891 N N . TYR A 1 111 ? -7.799 1.656 27.840 1.00 71.75 111 TYR A N 1
ATOM 892 C CA . TYR A 1 111 ? -6.965 2.037 26.706 1.00 71.75 111 TYR A CA 1
ATOM 893 C C . TYR A 1 111 ? -6.601 3.515 26.74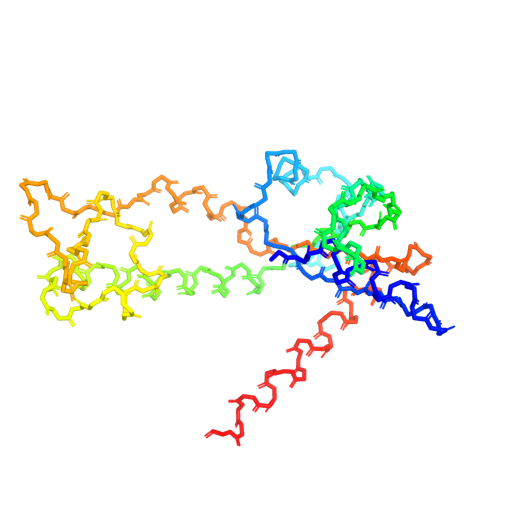4 1.00 71.75 111 TYR A C 1
ATOM 895 O O . TYR A 1 111 ? -7.399 4.374 27.100 1.00 71.75 111 TYR A O 1
ATOM 903 N N . LYS A 1 112 ? -5.377 3.807 26.308 1.00 74.00 112 LYS A N 1
ATOM 904 C CA . LYS A 1 112 ? -4.911 5.164 26.020 1.00 74.00 112 LYS A CA 1
ATOM 905 C C . LYS A 1 112 ? -4.747 5.313 24.515 1.00 74.00 112 LYS A C 1
ATOM 907 O O . LYS A 1 112 ? -4.634 4.319 23.789 1.00 74.00 112 LYS A O 1
ATOM 912 N N . HIS A 1 113 ? -4.648 6.546 24.035 1.00 73.81 113 HIS A N 1
ATOM 913 C CA . 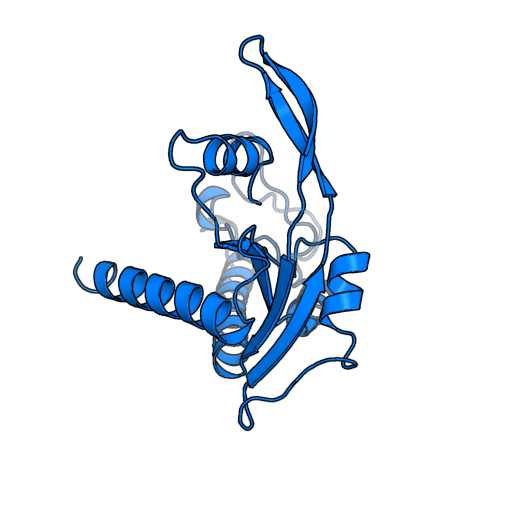HIS A 1 113 ? -4.354 6.820 22.627 1.00 73.81 113 HIS A CA 1
ATOM 914 C C . HIS A 1 113 ? -3.141 6.014 22.106 1.00 73.81 113 HIS A C 1
ATOM 916 O O . HIS A 1 113 ? -3.209 5.358 21.069 1.00 73.81 113 HIS A O 1
ATOM 922 N N . ALA A 1 114 ? -2.053 5.951 22.883 1.00 70.50 114 ALA A N 1
ATOM 923 C CA . ALA A 1 114 ? -0.843 5.212 22.510 1.00 70.50 114 ALA A CA 1
ATOM 924 C C . ALA A 1 114 ? -1.051 3.689 22.359 1.00 70.50 114 ALA A C 1
ATOM 926 O O . ALA A 1 114 ? -0.373 3.057 21.552 1.00 70.50 114 ALA A O 1
ATOM 927 N N . THR A 1 115 ? -1.985 3.086 23.104 1.00 73.94 115 THR A N 1
ATOM 928 C CA . THR A 1 115 ? -2.217 1.629 23.096 1.00 73.94 115 THR A CA 1
ATOM 929 C C . THR A 1 115 ? -3.367 1.200 22.187 1.00 73.94 115 THR A C 1
ATOM 931 O O . THR A 1 115 ? -3.564 0.001 21.985 1.00 73.94 115 THR A O 1
ATOM 934 N N . SER A 1 116 ? -4.098 2.144 21.594 1.00 71.81 116 SER A N 1
ATOM 935 C CA . SER A 1 116 ? -5.254 1.901 20.715 1.00 71.81 116 SER A CA 1
ATOM 936 C C . SER A 1 116 ? -4.941 2.060 19.221 1.00 71.81 116 SER A C 1
ATOM 938 O O . SER A 1 116 ? -5.811 1.819 18.377 1.00 71.81 116 SER A O 1
ATOM 940 N N . TYR A 1 117 ? -3.692 2.394 18.872 1.00 69.12 117 TYR A N 1
ATOM 941 C CA . TYR A 1 117 ? -3.255 2.568 17.487 1.00 69.12 117 TYR A CA 1
ATOM 942 C C . TYR A 1 117 ? -3.565 1.320 16.638 1.00 69.12 117 TYR A C 1
ATOM 944 O O . TYR A 1 117 ? -3.314 0.185 17.046 1.00 69.12 117 TYR A O 1
ATOM 952 N N . GLY A 1 118 ? -4.175 1.530 15.469 1.00 77.12 118 GLY A N 1
ATOM 953 C CA . GLY A 1 118 ? -4.623 0.473 14.553 1.00 77.12 118 GLY A CA 1
ATOM 954 C C . GLY A 1 118 ? -6.032 -0.079 14.813 1.00 77.12 118 GLY A C 1
ATOM 955 O O . GLY A 1 118 ? -6.706 -0.426 13.847 1.00 77.12 118 GLY A O 1
ATOM 956 N N . ALA A 1 119 ? -6.503 -0.110 16.064 1.00 84.62 119 ALA A N 1
ATOM 957 C CA . ALA A 1 119 ? -7.877 -0.503 16.409 1.00 84.62 119 ALA A CA 1
ATOM 958 C C . ALA A 1 119 ? -8.833 0.699 16.376 1.00 84.62 119 ALA A C 1
ATOM 960 O O . ALA A 1 119 ? -9.928 0.605 15.830 1.00 84.62 119 ALA A O 1
ATOM 961 N N . ALA A 1 120 ? -8.366 1.851 16.871 1.00 85.69 120 ALA A N 1
ATOM 962 C CA . ALA A 1 120 ? -9.108 3.109 16.921 1.00 85.69 120 ALA A CA 1
ATOM 963 C C . ALA A 1 120 ? -9.705 3.532 15.567 1.00 85.69 120 ALA A C 1
ATOM 965 O O . ALA A 1 120 ? -10.804 4.067 15.526 1.00 85.69 120 ALA A O 1
ATOM 966 N N . LYS A 1 121 ? -9.011 3.257 14.452 1.00 87.69 121 LYS A N 1
ATOM 967 C CA . LYS A 1 121 ? -9.477 3.640 13.108 1.00 87.69 121 LYS A CA 1
ATOM 968 C C . LYS A 1 121 ? -10.750 2.914 12.658 1.00 87.69 121 LYS A C 1
ATOM 970 O O . LYS A 1 121 ? -11.371 3.370 11.714 1.00 87.69 121 LYS A O 1
ATOM 975 N N . TYR A 1 122 ? -11.090 1.780 13.274 1.00 89.88 122 TYR A N 1
ATOM 976 C CA . TYR A 1 122 ? -12.297 1.015 12.948 1.00 89.88 122 TYR A CA 1
ATOM 977 C C . TYR A 1 122 ? -13.485 1.402 13.830 1.00 89.88 122 TYR A C 1
ATOM 979 O O . TYR A 1 122 ? -14.494 0.707 13.801 1.00 89.88 122 TYR A O 1
ATOM 987 N N . ILE A 1 123 ? -13.358 2.448 14.649 1.00 87.50 123 ILE A N 1
ATOM 988 C CA . ILE A 1 123 ? -14.411 2.915 15.546 1.00 87.50 123 ILE A CA 1
ATOM 989 C C . ILE A 1 123 ? -14.881 4.277 15.052 1.00 87.50 123 ILE A C 1
ATOM 991 O O . ILE A 1 123 ? -14.096 5.224 14.958 1.00 87.50 123 ILE A O 1
ATOM 995 N N . GLU A 1 124 ? -16.168 4.382 14.751 1.00 85.19 124 GLU A N 1
ATOM 996 C CA . GLU A 1 124 ? -16.781 5.634 14.336 1.00 85.19 124 GLU A CA 1
ATOM 997 C C . GLU A 1 124 ? -16.731 6.661 15.471 1.00 85.19 124 GLU A C 1
ATOM 999 O O . GLU A 1 124 ? -17.094 6.367 16.612 1.00 85.19 124 GLU A O 1
ATOM 1004 N N . LYS A 1 125 ? -16.335 7.899 15.141 1.00 77.06 125 LYS A N 1
ATOM 1005 C CA . LYS A 1 125 ? -16.410 9.065 16.044 1.00 77.06 125 LYS A CA 1
ATOM 1006 C C . LYS A 1 125 ? -15.688 8.864 17.388 1.00 77.06 125 LYS A C 1
ATOM 1008 O O . LYS A 1 125 ? -16.118 9.393 18.410 1.00 77.06 125 LYS A O 1
ATOM 1013 N N . LEU A 1 126 ? -14.586 8.112 17.391 1.00 78.12 126 LEU A N 1
ATOM 1014 C CA . LEU A 1 126 ? -13.744 7.959 18.573 1.00 78.12 126 LEU A CA 1
ATOM 1015 C C . LEU A 1 126 ? -12.972 9.257 18.849 1.00 78.12 126 LEU A C 1
ATOM 1017 O O . LEU A 1 126 ? -12.113 9.658 18.062 1.00 78.12 126 LEU A O 1
ATOM 1021 N N . GLU A 1 127 ? -13.251 9.889 19.985 1.00 77.00 127 GLU A N 1
ATOM 1022 C CA . GLU A 1 127 ? -12.560 11.099 20.427 1.00 77.00 127 GLU A CA 1
ATOM 1023 C C . GLU A 1 127 ? -11.671 10.811 21.639 1.00 77.00 127 GLU A C 1
ATOM 1025 O O . GLU A 1 127 ? -12.035 10.049 22.536 1.00 77.00 127 GLU A O 1
ATOM 1030 N N . PHE A 1 128 ? -10.500 11.446 21.673 1.00 79.38 128 PHE A N 1
ATOM 1031 C CA . PHE A 1 128 ? -9.562 11.360 22.786 1.00 79.38 128 PHE A CA 1
ATOM 1032 C C . PHE A 1 128 ? -9.417 12.721 23.459 1.00 79.38 128 PHE A C 1
ATOM 1034 O O . PHE A 1 128 ? -9.341 13.755 22.787 1.00 79.38 128 PHE A O 1
ATOM 1041 N N . ASP A 1 129 ? -9.329 12.711 24.783 1.00 79.56 129 ASP A N 1
ATOM 1042 C CA . ASP A 1 129 ? -8.985 13.885 25.563 1.00 79.56 129 ASP A CA 1
ATOM 1043 C C . ASP A 1 129 ? -7.556 14.325 25.218 1.00 79.56 129 ASP A C 1
ATOM 1045 O O . ASP A 1 129 ? -6.615 13.527 25.225 1.00 79.56 129 ASP A O 1
ATOM 1049 N N . LYS A 1 130 ? -7.383 15.607 24.891 1.00 81.00 130 LYS A N 1
ATOM 1050 C CA . LYS A 1 130 ? -6.092 16.144 24.432 1.00 81.00 130 LYS A CA 1
ATOM 1051 C C . LYS A 1 130 ? -5.040 16.217 25.540 1.00 81.00 130 LYS A C 1
ATOM 1053 O O . LYS A 1 130 ? -3.856 16.289 25.221 1.00 81.00 130 LYS A O 1
ATOM 1058 N N . GLN A 1 131 ? -5.456 16.251 26.804 1.00 81.50 131 GLN A N 1
ATOM 1059 C CA . GLN A 1 131 ? -4.570 16.348 27.962 1.00 81.50 131 GLN A CA 1
ATOM 1060 C C . GLN A 1 131 ? -4.238 14.964 28.521 1.00 81.50 131 GLN A C 1
ATOM 1062 O O . GLN A 1 131 ? -3.072 14.685 28.799 1.00 81.50 131 GLN A O 1
ATOM 1067 N N . THR A 1 132 ? -5.235 14.089 28.666 1.00 80.31 132 THR A N 1
ATOM 1068 C CA . THR A 1 132 ? -5.053 12.777 29.311 1.00 80.31 132 THR A CA 1
ATOM 1069 C C . THR A 1 132 ? -4.799 11.646 28.313 1.00 80.31 132 THR A C 1
ATOM 1071 O O . THR A 1 132 ? -4.204 10.625 28.669 1.00 80.31 132 THR A O 1
ATOM 1074 N N . GLY A 1 133 ? -5.215 11.811 27.052 1.00 78.31 133 GLY A N 1
ATOM 1075 C CA . GLY A 1 133 ? -5.170 10.760 26.033 1.00 78.31 133 GLY A CA 1
ATOM 1076 C C . GLY A 1 133 ? -6.159 9.618 26.286 1.00 78.31 133 GLY A C 1
ATOM 1077 O O . GLY A 1 133 ? -6.028 8.557 25.665 1.00 78.31 133 GLY A O 1
ATOM 1078 N N . GLU A 1 134 ? -7.103 9.809 27.209 1.00 79.19 134 GLU A N 1
ATOM 1079 C CA . GLU A 1 134 ? -8.208 8.893 27.485 1.00 79.19 134 GLU A CA 1
ATOM 1080 C C . GLU A 1 134 ? -9.337 9.091 26.475 1.00 79.19 134 GLU A C 1
ATOM 1082 O O . GLU A 1 134 ? -9.448 10.133 25.835 1.00 79.19 134 GLU A O 1
ATOM 1087 N N . ILE A 1 135 ? -10.183 8.080 26.313 1.00 75.00 135 ILE A N 1
ATOM 1088 C CA . ILE A 1 135 ? -11.316 8.155 25.390 1.00 75.00 135 ILE A CA 1
ATOM 1089 C C . ILE A 1 135 ? -12.415 9.015 26.016 1.00 75.00 135 ILE A C 1
ATOM 1091 O O . ILE A 1 135 ? -12.893 8.722 27.117 1.00 75.00 135 ILE A O 1
ATOM 1095 N N . LEU A 1 136 ? -12.844 10.055 25.299 1.00 72.06 136 LEU A N 1
ATOM 1096 C CA . LEU A 1 136 ? -13.975 10.876 25.711 1.00 72.06 136 LEU A CA 1
ATOM 1097 C C . LEU A 1 136 ? -15.242 10.024 25.629 1.00 72.06 136 LEU A C 1
ATOM 1099 O O . LEU A 1 136 ? -15.644 9.569 24.557 1.00 72.06 136 LEU A O 1
ATOM 1103 N N . LYS A 1 137 ? -15.898 9.810 26.771 1.00 62.59 137 LYS A N 1
ATOM 1104 C CA . LYS A 1 137 ? -17.224 9.186 26.828 1.00 62.59 137 LYS A CA 1
ATOM 1105 C C . LYS A 1 137 ? -18.268 10.180 26.303 1.00 62.59 137 LYS A C 1
ATOM 1107 O O . LYS A 1 137 ? -18.962 10.836 27.077 1.00 62.59 137 LYS A O 1
ATOM 1112 N N . GLY A 1 138 ? -18.333 10.346 24.984 1.00 59.84 138 GLY A N 1
ATOM 1113 C CA . GLY A 1 138 ? -19.387 11.110 24.320 1.00 59.84 138 GLY A CA 1
ATOM 1114 C C . GLY A 1 138 ? -20.757 10.428 24.448 1.00 59.84 138 GLY A C 1
ATOM 1115 O O . GLY A 1 138 ? -20.854 9.241 24.743 1.00 59.84 138 GLY A O 1
ATOM 1116 N N . LYS A 1 139 ? -21.839 11.178 24.197 1.00 51.31 139 LYS A N 1
ATOM 1117 C CA . LYS A 1 139 ? -23.234 10.676 24.209 1.00 51.31 139 LYS A CA 1
ATOM 1118 C C . LYS A 1 139 ? -23.574 9.725 23.044 1.00 51.31 139 LYS A C 1
ATOM 1120 O O . LYS A 1 139 ? -24.690 9.219 22.983 1.00 51.31 139 LYS A O 1
ATOM 1125 N N . SER A 1 140 ? -22.660 9.525 22.100 1.00 55.91 140 SER A N 1
ATOM 1126 C CA . SER A 1 140 ? -22.836 8.678 20.919 1.00 55.91 140 SER A CA 1
ATOM 1127 C C . SER A 1 140 ? -22.318 7.263 21.167 1.00 55.91 140 SER A C 1
ATOM 1129 O O . SER A 1 140 ? -21.214 7.086 21.673 1.00 55.91 140 SER A O 1
ATOM 1131 N N . LEU A 1 141 ? -23.110 6.264 20.772 1.00 64.62 141 LEU A N 1
ATOM 1132 C CA . LEU A 1 141 ? -22.696 4.861 20.751 1.00 64.62 141 LEU A CA 1
ATOM 1133 C C . LEU A 1 141 ? -21.462 4.720 19.849 1.00 64.62 141 LEU A C 1
ATOM 1135 O O . LEU A 1 141 ? -21.516 5.080 18.672 1.00 64.62 141 LEU A O 1
ATOM 1139 N N . LEU A 1 142 ? -20.351 4.243 20.413 1.00 75.62 142 LEU A N 1
ATOM 1140 C CA . LEU A 1 142 ? -19.169 3.886 19.637 1.00 75.62 142 LEU A CA 1
ATOM 1141 C C . LEU A 1 142 ? -19.506 2.630 18.832 1.00 75.62 142 LEU A C 1
ATOM 1143 O O . LEU A 1 142 ? -19.789 1.582 19.411 1.00 75.62 142 LEU A O 1
ATOM 1147 N N . ASN A 1 143 ? -19.475 2.746 17.509 1.00 83.19 143 ASN A N 1
ATOM 1148 C CA . ASN A 1 143 ? -19.796 1.661 16.590 1.00 83.19 143 ASN A CA 1
ATOM 1149 C C . ASN A 1 143 ? -18.585 1.308 15.735 1.00 83.19 143 ASN A C 1
ATOM 1151 O O . ASN A 1 143 ? -17.662 2.106 15.574 1.00 83.19 143 ASN A O 1
ATOM 1155 N N . ILE A 1 144 ? -18.597 0.099 15.182 1.00 89.62 144 ILE A N 1
ATOM 1156 C CA . ILE A 1 144 ? -17.592 -0.326 14.215 1.00 89.62 144 ILE A CA 1
ATOM 1157 C C . ILE A 1 144 ? -17.896 0.308 12.855 1.00 89.62 144 ILE A C 1
ATOM 1159 O O . ILE A 1 144 ? -19.023 0.227 12.379 1.00 89.62 144 ILE A O 1
ATOM 1163 N N . ASP A 1 145 ? -16.872 0.875 12.220 1.00 92.00 145 ASP A N 1
ATOM 1164 C CA . ASP A 1 145 ? -16.943 1.441 10.870 1.00 92.00 145 ASP A CA 1
ATOM 1165 C C . ASP A 1 145 ? -16.918 0.313 9.819 1.00 92.00 145 ASP A C 1
ATOM 1167 O O . ASP A 1 145 ? -15.864 -0.124 9.336 1.00 92.00 145 ASP A O 1
ATOM 1171 N N . GLU A 1 146 ? -18.098 -0.226 9.505 1.00 92.12 146 GLU A N 1
ATOM 1172 C CA . GLU A 1 146 ? -18.249 -1.303 8.521 1.00 92.12 146 GLU A CA 1
ATOM 1173 C C . GLU A 1 146 ? -17.935 -0.861 7.089 1.00 92.12 146 GLU A C 1
ATOM 1175 O O . GLU A 1 146 ? -17.466 -1.672 6.280 1.00 92.12 146 GLU A O 1
ATOM 1180 N N . ASP A 1 147 ? -18.156 0.413 6.771 1.00 93.06 147 ASP A N 1
ATOM 1181 C CA . ASP A 1 147 ? -17.898 0.968 5.445 1.00 93.06 147 ASP A CA 1
ATOM 1182 C C . ASP A 1 147 ? -16.397 1.018 5.161 1.00 93.06 147 ASP A C 1
ATOM 1184 O O . ASP A 1 147 ? -15.952 0.556 4.102 1.00 93.06 147 ASP A O 1
ATOM 1188 N N . LEU A 1 148 ? -15.596 1.458 6.136 1.00 91.94 148 LEU A N 1
ATOM 1189 C CA . LEU A 1 148 ? -14.139 1.397 6.065 1.00 91.94 148 LEU A CA 1
ATOM 1190 C C . LEU A 1 148 ? -13.651 -0.043 5.905 1.00 91.94 148 LEU A C 1
ATOM 1192 O O . LEU A 1 148 ? -12.760 -0.305 5.094 1.00 91.94 148 LEU A O 1
ATOM 1196 N N . ILE A 1 149 ? -14.230 -0.993 6.646 1.00 92.94 149 ILE A N 1
ATOM 1197 C CA . ILE A 1 149 ? -13.855 -2.411 6.543 1.00 92.94 149 ILE A CA 1
ATOM 1198 C C . ILE A 1 149 ? -14.139 -2.946 5.139 1.00 92.94 149 ILE A C 1
ATOM 1200 O O . ILE A 1 149 ? -13.285 -3.622 4.550 1.00 92.94 149 ILE A O 1
ATOM 1204 N N . ARG A 1 150 ? -15.332 -2.662 4.607 1.00 94.69 150 ARG A N 1
ATOM 1205 C CA . ARG A 1 150 ? -15.742 -3.089 3.267 1.00 94.69 150 ARG A CA 1
ATOM 1206 C C . ARG A 1 150 ? -14.817 -2.494 2.216 1.00 94.69 150 ARG A C 1
ATOM 1208 O O . ARG A 1 150 ? -14.363 -3.219 1.333 1.00 94.69 150 ARG A O 1
ATOM 1215 N N . GLU A 1 151 ? -14.477 -1.218 2.348 1.00 94.31 151 GLU A N 1
ATOM 1216 C CA . GLU A 1 151 ? -13.576 -0.532 1.429 1.00 94.31 151 GLU A CA 1
ATOM 1217 C C . GLU A 1 151 ? -12.149 -1.088 1.490 1.00 94.31 151 GLU A C 1
ATOM 1219 O O . GLU A 1 151 ? -11.590 -1.472 0.462 1.00 94.31 151 GLU A O 1
ATOM 1224 N N . GLU A 1 152 ? -11.559 -1.210 2.682 1.00 93.06 152 GLU A N 1
ATOM 1225 C CA . GLU A 1 152 ? -10.194 -1.722 2.833 1.00 93.06 152 GLU A CA 1
ATOM 1226 C C . GLU A 1 152 ? -10.055 -3.173 2.351 1.00 93.06 152 GLU A C 1
ATOM 1228 O O . GLU A 1 152 ? -8.997 -3.539 1.827 1.00 93.06 152 GLU A O 1
ATOM 1233 N N . SER A 1 153 ? -11.111 -3.985 2.492 1.00 94.50 153 SER A N 1
ATOM 1234 C CA . SER A 1 153 ? -11.105 -5.398 2.097 1.00 94.50 153 SER A CA 1
ATOM 1235 C C . SER A 1 153 ? -10.904 -5.621 0.599 1.00 94.50 153 SER A C 1
ATOM 1237 O O . SER A 1 153 ? -10.307 -6.627 0.213 1.00 94.50 153 SER A O 1
ATOM 1239 N N . LYS A 1 154 ? -11.294 -4.652 -0.241 1.00 96.50 154 LYS A N 1
ATOM 1240 C CA . LYS A 1 154 ? -11.073 -4.688 -1.699 1.00 96.50 154 LYS A CA 1
ATOM 1241 C C . LYS A 1 154 ? -9.591 -4.782 -2.058 1.00 96.50 154 LYS A C 1
ATOM 1243 O O . LYS A 1 154 ? -9.235 -5.294 -3.114 1.00 96.50 154 LYS A O 1
ATOM 1248 N N . TYR A 1 155 ? -8.727 -4.279 -1.180 1.00 96.06 155 TYR A N 1
ATOM 1249 C CA . TYR A 1 155 ? -7.290 -4.180 -1.413 1.00 96.06 155 TYR A CA 1
ATOM 1250 C C . TYR A 1 155 ? -6.492 -5.288 -0.725 1.00 96.06 155 TYR A C 1
ATOM 1252 O O . TYR A 1 155 ? -5.261 -5.267 -0.750 1.00 96.06 155 TYR A O 1
ATOM 1260 N N . TYR A 1 156 ? -7.151 -6.248 -0.076 1.00 94.25 156 TYR A N 1
ATOM 1261 C CA . TYR A 1 156 ? -6.448 -7.349 0.575 1.00 94.25 156 TYR A CA 1
ATOM 1262 C C . TYR A 1 156 ? -5.736 -8.221 -0.451 1.00 94.25 156 TYR A C 1
ATOM 1264 O O . TYR A 1 156 ? -6.291 -8.589 -1.479 1.00 94.25 156 TYR A O 1
ATOM 1272 N N . GLY A 1 157 ? -4.468 -8.515 -0.167 1.00 93.94 157 GLY A N 1
ATOM 1273 C CA . GLY A 1 157 ? -3.588 -9.245 -1.074 1.00 93.94 157 GLY A CA 1
ATOM 1274 C C . GLY A 1 157 ? -2.942 -8.388 -2.154 1.00 93.94 157 GLY A C 1
ATOM 1275 O O . GLY A 1 157 ? -1.967 -8.852 -2.732 1.00 93.94 157 GLY A O 1
ATOM 1276 N N . TYR A 1 158 ? -3.408 -7.156 -2.386 1.00 96.44 158 TYR A N 1
ATOM 1277 C CA . TYR A 1 158 ? -2.821 -6.244 -3.366 1.00 96.44 158 TYR A CA 1
ATOM 1278 C C . TYR A 1 158 ? -1.692 -5.398 -2.776 1.00 96.44 158 TYR A C 1
ATOM 1280 O O . TYR A 1 158 ? -1.837 -4.764 -1.729 1.00 96.44 158 TYR A O 1
ATOM 1288 N N . TYR A 1 159 ? -0.577 -5.349 -3.498 1.00 94.25 159 TYR A N 1
ATOM 1289 C CA . TYR A 1 159 ? 0.618 -4.588 -3.145 1.00 94.25 159 TYR A CA 1
ATOM 1290 C C . TYR A 1 159 ? 1.132 -3.841 -4.365 1.00 94.25 159 TYR A C 1
ATOM 1292 O O . TYR A 1 159 ? 0.999 -4.313 -5.493 1.00 94.25 159 TYR A O 1
ATOM 1300 N N . ILE A 1 160 ? 1.744 -2.684 -4.120 1.00 95.50 160 ILE A N 1
ATOM 1301 C CA . ILE A 1 160 ? 2.401 -1.893 -5.156 1.00 95.50 160 ILE A CA 1
ATOM 1302 C C . ILE A 1 160 ? 3.877 -1.800 -4.820 1.00 95.50 160 ILE A C 1
ATOM 1304 O O . ILE A 1 160 ? 4.239 -1.386 -3.716 1.00 95.50 160 ILE A O 1
ATOM 1308 N N . LEU A 1 161 ? 4.705 -2.144 -5.795 1.00 95.62 161 LEU A N 1
ATOM 1309 C CA . LEU A 1 161 ? 6.123 -1.843 -5.823 1.00 95.62 161 LEU A CA 1
ATOM 1310 C C . LEU A 1 161 ? 6.364 -0.675 -6.767 1.00 95.62 161 LEU A C 1
ATOM 1312 O O . LEU A 1 161 ? 5.806 -0.621 -7.861 1.00 95.62 161 LEU A O 1
ATOM 1316 N N . VAL A 1 162 ? 7.195 0.255 -6.325 1.00 94.69 162 VAL A N 1
ATOM 1317 C CA . VAL A 1 162 ? 7.667 1.397 -7.102 1.00 94.69 162 VAL A CA 1
ATOM 1318 C C . VAL A 1 162 ? 9.175 1.280 -7.204 1.00 94.69 162 VAL A C 1
ATOM 1320 O O . VAL A 1 162 ? 9.842 1.036 -6.196 1.00 94.69 162 VAL A O 1
ATOM 1323 N N . THR A 1 163 ? 9.710 1.414 -8.410 1.00 95.62 163 THR A N 1
ATOM 1324 C CA . THR A 1 163 ? 11.124 1.140 -8.662 1.00 95.62 163 THR A CA 1
ATOM 1325 C C . THR A 1 163 ? 11.696 1.980 -9.791 1.00 95.62 163 THR A C 1
ATOM 1327 O O . THR A 1 163 ? 11.000 2.290 -10.759 1.00 95.62 163 THR A O 1
ATOM 1330 N N . SER A 1 164 ? 12.983 2.297 -9.677 1.00 94.75 164 SER A N 1
ATOM 1331 C CA . SER A 1 164 ? 13.804 2.850 -10.757 1.00 94.75 164 SER A CA 1
ATOM 1332 C C . SER A 1 164 ? 14.371 1.787 -11.702 1.00 94.75 164 SER A C 1
ATOM 1334 O O . SER A 1 164 ? 14.864 2.127 -12.774 1.00 94.75 164 SER A O 1
ATOM 1336 N N . GLU A 1 165 ? 14.288 0.501 -11.344 1.00 94.50 165 GLU A N 1
ATOM 1337 C CA . GLU A 1 165 ? 14.831 -0.635 -12.102 1.00 94.50 165 GLU A CA 1
ATOM 1338 C C . GLU A 1 165 ? 13.945 -0.978 -13.315 1.00 94.50 165 GLU A C 1
ATOM 1340 O O . GLU A 1 165 ? 13.424 -2.086 -13.451 1.00 94.50 165 GLU A O 1
ATOM 1345 N N . MET A 1 166 ? 13.720 -0.012 -14.207 1.00 93.31 166 MET A N 1
ATOM 1346 C CA . MET A 1 166 ? 12.741 -0.130 -15.296 1.00 93.31 166 MET A CA 1
ATOM 1347 C C . MET A 1 166 ? 13.070 -1.240 -16.301 1.00 93.31 166 MET A C 1
ATOM 1349 O O . MET A 1 166 ? 12.155 -1.791 -16.908 1.00 93.31 166 MET A O 1
ATOM 1353 N N . GLN A 1 167 ? 14.353 -1.583 -16.446 1.00 92.00 167 GLN A N 1
ATOM 1354 C CA . GLN A 1 167 ? 14.831 -2.601 -17.387 1.00 92.00 167 GLN A CA 1
ATOM 1355 C C . GLN A 1 167 ? 14.675 -4.035 -16.869 1.00 92.00 167 GLN A C 1
ATOM 1357 O O . GLN A 1 167 ? 14.737 -4.980 -17.651 1.00 92.00 167 GLN A O 1
ATOM 1362 N N . ARG A 1 168 ? 14.476 -4.219 -15.559 1.00 95.06 168 ARG A N 1
ATOM 1363 C CA . ARG A 1 168 ? 14.298 -5.552 -14.977 1.00 95.06 168 ARG A CA 1
ATOM 1364 C C . ARG A 1 168 ? 12.886 -6.058 -15.204 1.00 95.06 168 ARG A C 1
ATOM 1366 O O . ARG A 1 168 ? 11.936 -5.271 -15.245 1.00 95.06 168 ARG A O 1
ATOM 1373 N N . SER A 1 169 ? 12.722 -7.372 -15.288 1.00 95.81 169 SER A N 1
ATOM 1374 C CA . SER A 1 169 ? 11.395 -7.972 -15.404 1.00 95.81 169 SER A CA 1
ATOM 1375 C C . SER A 1 169 ? 10.568 -7.756 -14.132 1.00 95.81 169 SER A C 1
ATOM 1377 O O . SER A 1 169 ? 11.090 -7.549 -13.034 1.00 95.81 169 SER A O 1
ATOM 1379 N N . ASP A 1 170 ? 9.245 -7.810 -14.268 1.00 95.75 170 ASP A N 1
ATOM 1380 C CA . ASP A 1 170 ? 8.346 -7.647 -13.122 1.00 95.75 170 ASP A CA 1
ATOM 1381 C C . ASP A 1 170 ? 8.532 -8.766 -12.091 1.00 95.75 170 ASP A C 1
ATOM 1383 O O . ASP A 1 170 ? 8.530 -8.500 -10.890 1.00 95.75 170 ASP A O 1
ATOM 1387 N N . CYS A 1 171 ? 8.763 -9.998 -12.557 1.00 92.50 171 CYS A N 1
ATOM 1388 C CA . CYS A 1 171 ? 9.056 -11.145 -11.702 1.00 92.50 171 CYS A CA 1
ATOM 1389 C C . CYS A 1 171 ? 10.314 -10.921 -10.860 1.00 92.50 171 CYS A C 1
ATOM 1391 O O . CYS A 1 171 ? 10.258 -11.120 -9.653 1.00 92.50 171 CYS A O 1
ATOM 1393 N N . GLU A 1 172 ? 11.415 -10.459 -11.460 1.00 94.44 172 GLU A N 1
ATOM 1394 C CA . GLU A 1 172 ? 12.661 -10.215 -10.722 1.00 94.44 172 GLU A CA 1
ATOM 1395 C C . GLU A 1 172 ? 12.475 -9.171 -9.619 1.00 94.44 172 GLU A C 1
ATOM 1397 O O . GLU A 1 172 ? 12.967 -9.350 -8.506 1.00 94.44 172 GLU A O 1
ATOM 1402 N N . ILE A 1 173 ? 11.746 -8.086 -9.899 1.00 95.12 173 ILE A N 1
ATOM 1403 C CA . ILE A 1 173 ? 11.510 -7.023 -8.911 1.00 95.12 173 ILE A CA 1
ATOM 1404 C C . ILE A 1 173 ? 10.613 -7.517 -7.771 1.00 95.12 173 ILE A C 1
ATOM 1406 O O . ILE A 1 173 ? 10.874 -7.219 -6.601 1.00 95.12 173 ILE A O 1
ATOM 1410 N N . ILE A 1 174 ? 9.575 -8.296 -8.093 1.00 93.12 174 ILE A N 1
ATOM 1411 C CA . ILE A 1 174 ? 8.739 -8.958 -7.085 1.00 93.12 174 ILE A CA 1
ATOM 1412 C C . ILE A 1 174 ? 9.603 -9.894 -6.235 1.00 93.12 174 ILE A C 1
ATOM 1414 O O . ILE A 1 174 ? 9.544 -9.825 -5.008 1.00 93.12 174 ILE A O 1
ATOM 1418 N N . ASP A 1 175 ? 10.436 -10.726 -6.857 1.00 91.12 175 ASP A N 1
ATOM 1419 C CA . ASP A 1 175 ? 11.274 -11.698 -6.158 1.00 91.12 175 ASP A CA 1
ATOM 1420 C C . ASP A 1 175 ? 12.302 -11.013 -5.247 1.00 91.12 175 ASP A C 1
ATOM 1422 O O . ASP A 1 175 ? 12.466 -11.440 -4.102 1.00 91.12 175 ASP A O 1
ATOM 1426 N N . MET A 1 176 ? 12.913 -9.904 -5.682 1.00 89.38 176 MET A N 1
ATOM 1427 C CA . MET A 1 176 ? 13.780 -9.070 -4.837 1.00 89.38 176 MET A CA 1
ATOM 1428 C C . MET A 1 176 ? 13.060 -8.585 -3.577 1.00 89.38 176 MET A C 1
ATOM 1430 O O . MET A 1 176 ? 13.575 -8.743 -2.469 1.00 89.38 176 MET A O 1
ATOM 1434 N N . HIS A 1 177 ? 11.839 -8.063 -3.719 1.00 85.75 177 HIS A N 1
ATOM 1435 C CA . HIS A 1 177 ? 11.048 -7.615 -2.573 1.00 85.75 177 HIS A CA 1
ATOM 1436 C C . HIS A 1 177 ? 10.646 -8.774 -1.645 1.00 85.75 177 HIS A C 1
ATOM 1438 O O . HIS A 1 177 ? 10.702 -8.660 -0.416 1.00 85.75 177 HIS A O 1
ATOM 1444 N N . MET A 1 178 ? 10.244 -9.907 -2.223 1.00 81.94 178 MET A N 1
ATOM 1445 C CA . MET A 1 178 ? 9.813 -11.092 -1.478 1.00 81.94 178 MET A CA 1
ATOM 1446 C C . MET A 1 178 ? 10.976 -11.814 -0.787 1.00 81.94 178 MET A C 1
ATOM 1448 O O . MET A 1 178 ? 10.765 -12.474 0.231 1.00 81.94 178 MET A O 1
ATOM 1452 N N . CYS A 1 179 ? 12.192 -11.738 -1.328 1.00 66.81 179 CYS A N 1
ATOM 1453 C CA . CYS A 1 179 ? 13.392 -12.302 -0.711 1.00 66.81 179 CYS A CA 1
ATOM 1454 C C . CYS A 1 179 ? 13.847 -11.451 0.486 1.00 66.81 179 CYS A C 1
ATOM 1456 O O . CYS A 1 179 ? 14.013 -11.988 1.581 1.00 66.81 179 CYS A O 1
ATOM 1458 N N . ASP A 1 180 ? 13.904 -10.122 0.330 1.00 59.25 180 ASP A N 1
ATOM 1459 C CA . ASP A 1 180 ? 14.197 -9.190 1.437 1.00 59.25 180 ASP A CA 1
ATOM 1460 C C . ASP A 1 180 ? 13.158 -9.304 2.572 1.00 59.25 180 ASP A C 1
ATOM 1462 O O . ASP A 1 180 ? 13.490 -9.402 3.756 1.00 59.25 180 ASP A O 1
ATOM 1466 N N . SER A 1 181 ? 11.871 -9.409 2.222 1.00 57.5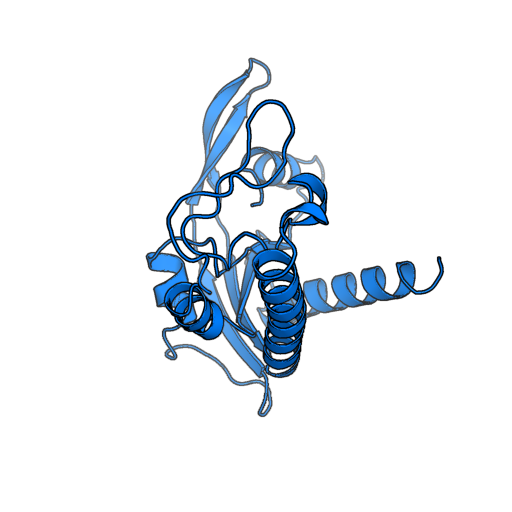9 181 SER A N 1
ATOM 1467 C CA . SER A 1 181 ? 10.797 -9.597 3.210 1.00 57.59 181 SER A CA 1
ATOM 1468 C C . SER A 1 181 ? 10.921 -10.911 3.990 1.00 57.59 181 SER A C 1
ATOM 1470 O O . SER A 1 181 ? 10.535 -10.973 5.159 1.00 57.59 181 SER A O 1
ATOM 1472 N N . ARG A 1 182 ? 11.474 -11.966 3.374 1.00 56.69 182 ARG A N 1
ATOM 1473 C CA . ARG A 1 182 ? 11.750 -13.242 4.051 1.00 56.69 182 ARG A CA 1
ATOM 1474 C C . ARG A 1 182 ? 12.903 -13.118 5.049 1.00 56.69 182 ARG A C 1
ATOM 1476 O O . ARG A 1 182 ? 12.795 -13.675 6.137 1.00 56.69 182 ARG A O 1
ATOM 1483 N N . GLN A 1 183 ? 13.946 -12.347 4.739 1.00 37.50 183 GLN A N 1
ATOM 1484 C CA . GLN A 1 183 ? 15.071 -12.124 5.657 1.00 37.50 183 GLN A CA 1
ATOM 1485 C C . GLN A 1 183 ? 14.663 -11.321 6.902 1.00 37.50 183 GLN A C 1
ATOM 1487 O O . GLN A 1 183 ? 15.010 -11.706 8.017 1.00 37.50 183 GLN A O 1
ATOM 1492 N N . LYS A 1 184 ? 13.827 -10.283 6.751 1.00 42.69 184 LYS A N 1
ATOM 1493 C CA . LYS A 1 184 ? 13.304 -9.499 7.892 1.00 42.69 184 LYS A CA 1
ATOM 1494 C C . LYS A 1 184 ? 12.459 -10.321 8.866 1.00 42.69 184 LYS A C 1
ATOM 1496 O O . LYS A 1 184 ? 12.443 -10.033 10.059 1.00 42.69 184 LYS A O 1
ATOM 1501 N N . HIS A 1 185 ? 11.772 -11.349 8.371 1.00 39.91 185 HIS A N 1
ATOM 1502 C CA . HIS A 1 185 ? 10.988 -12.248 9.214 1.00 39.91 185 HIS A CA 1
ATOM 1503 C C . HIS A 1 185 ? 11.848 -13.258 9.988 1.00 39.91 185 HIS A C 1
ATOM 1505 O O . HIS A 1 185 ? 11.457 -13.620 11.091 1.00 39.91 185 HIS A O 1
ATOM 1511 N N . ILE A 1 186 ? 13.025 -13.641 9.480 1.00 32.91 186 ILE A N 1
ATOM 1512 C CA . ILE A 1 186 ? 13.968 -14.513 10.206 1.00 32.91 186 ILE A CA 1
ATOM 1513 C C . ILE A 1 186 ? 14.625 -13.755 11.373 1.00 32.91 186 ILE A C 1
ATOM 1515 O O . ILE A 1 186 ? 14.835 -14.329 12.441 1.00 32.91 186 ILE A O 1
ATOM 1519 N N . SER A 1 187 ? 14.877 -12.450 11.223 1.00 28.41 187 SER A N 1
ATOM 1520 C CA . SER A 1 187 ? 15.455 -11.622 12.294 1.00 28.41 187 SER A CA 1
ATOM 1521 C C . SER A 1 187 ? 14.487 -11.293 13.439 1.00 28.41 187 SER A C 1
ATOM 1523 O O . SER A 1 187 ? 14.947 -10.977 14.529 1.00 28.41 187 SER A O 1
ATOM 1525 N N . PHE A 1 188 ? 13.168 -11.384 13.232 1.00 26.77 188 PHE A N 1
ATOM 1526 C CA . PHE A 1 188 ? 12.165 -11.153 14.288 1.00 26.77 188 PHE A CA 1
ATOM 1527 C C . PHE A 1 188 ? 11.770 -12.420 15.061 1.00 26.77 188 PHE A C 1
ATOM 1529 O O . PHE A 1 188 ? 11.070 -12.323 16.060 1.00 26.77 188 PHE A O 1
ATOM 1536 N N . SER A 1 189 ? 12.202 -13.601 14.611 1.00 28.98 189 SER A N 1
ATOM 1537 C CA . SER A 1 189 ? 11.974 -14.886 15.291 1.00 28.98 189 SER A CA 1
ATOM 1538 C C . SER A 1 189 ? 13.148 -15.338 16.175 1.00 28.98 189 SER A C 1
ATOM 1540 O O . SER A 1 189 ? 13.140 -16.466 16.657 1.00 28.98 189 SER A O 1
ATOM 1542 N N . LEU A 1 190 ? 14.163 -14.488 16.365 1.00 26.34 190 LEU A N 1
ATOM 1543 C CA . LEU A 1 190 ? 15.370 -14.773 17.159 1.00 26.34 190 LEU A CA 1
ATOM 1544 C C . LEU A 1 190 ? 15.649 -13.735 18.266 1.00 26.34 190 LEU A C 1
ATOM 1546 O O . LEU A 1 190 ? 16.765 -13.667 18.777 1.00 26.34 190 LEU A O 1
ATOM 1550 N N . LEU A 1 191 ? 14.636 -12.964 18.664 1.00 29.03 191 LEU A N 1
ATOM 1551 C CA . LEU A 1 191 ? 14.623 -12.128 19.871 1.00 29.03 191 LEU A CA 1
ATOM 1552 C C . LEU A 1 191 ? 13.303 -12.348 20.609 1.00 29.03 191 LEU A C 1
ATOM 1554 O O . LEU A 1 191 ? 13.333 -12.323 21.857 1.00 29.03 191 LEU A O 1
#

Radius of gyration: 20.21 Å; chains: 1; bounding box: 51×45×48 Å

pLDDT: mean 85.57, std 15.41, range [26.34, 98.0]

Sequence (191 aa):
MCTGDNIWYTLNTPSHDGYVFSMSVRGANKEIKDYVLEQKGYVAKGEDFKFKSRLSPRTILVTSNRGRKMKKQVDEKQIVFYSEKYAKRAAHERQVALAKAKELIENPGKYKHATSYGAAKYIEKLEFDKQTGEILKGKSLLNIDEDLIREESKYYGYYILVTSEMQRSDCEIIDMHMCDSRQKHISFSLL

Secondary structure (DSSP, 8-state):
---HHHHHHHHTSTT----EEEE-STTS-HHHHHHHH--TTPEESSSSEEEEEEE--EEEEEE-TTS-EEEEEE--EEEEEEEHHHHHHHHHHHHHHHHHHHHHHH-GGG--HHHHTTTGGGBTT--B-TTT-PBP--SSPP-B-HHHHHHHHTTTTEEEEEES-TTS-HHHHHHHHHHHHHHHHHHTS--

Foldseek 3Di:
DDALANVVVCCPDPVRHKDKDWDDLLPDDPVSVCVLLPPPQWDDDPDFKIKHKDWDKDWGWHQDPVRDTDTDIATKMKMKMFGNVQLVVVVVVVVVLCVLLVVCLVCQQVDFQVRNPSNQVQWPPFDADPPGRGTPPDPDRTDGNVVSVVSVSSCGRMIMIMISPVVDDSVVSVVVVVVVVVVVVVVVVPD